Protein AF-A0A7S0TEN2-F1 (afdb_monomer)

Organism: NCBI:txid933848

InterPro domains:
  IPR006133 DNA-directed DNA polymerase, family B, exonuclease domain [PF03104] (73-177)
  IPR012337 Ribonuclease H-like superfamily [SSF53098] (13-176)
  IPR036397 Ribonuclease H superfamily [G3DSA:3.30.420.10] (140-211)
  IPR050240 DNA polymerase type-B [PTHR10322] (9-176)

Foldseek 3Di:
DVPPDDPDPDDDPFFWDDKDWDFADDPPDDDPPPHTDTDIDIDTPDLVCLVVVQVDQQVFDADPPPGDTHHDHDPPSPPRPVVVLCVVQVNDPQFFKDFDPPQKDWDPPVRDPDPDPTDIDGDSVRMHTDPPDPDHDFDKDKDKDWDWDDPDDDADPPPPRIDTPDMGMDIDTVPDDPPPPPPPPDPDDDDDDDDDDDDDDDDDDDDDDDRD

Mean predicted aligned error: 13.07 Å

Nearest PDB structures (foldseek):
  3iay-assembly1_A  TM=8.789E-01  e=5.195E-08  Saccharomyces cerevisiae
  8vq2-assembly2_B  TM=6.966E-01  e=2.413E-03  Human alphaherpesvirus 1
  7luf-assembly2_B  TM=6.665E-01  e=3.048E-03  Human alphaherpesvirus 1
  9enp-assembly1_A  TM=6.716E-01  e=6.905E-03  Human alphaherpesvirus 1 strain KOS

Structure (mmCIF, N/CA/C/O backbone):
data_AF-A0A7S0TEN2-F1
#
_entry.id   AF-A0A7S0TEN2-F1
#
loop_
_atom_site.group_PDB
_atom_site.id
_atom_site.type_symbol
_atom_site.label_atom_id
_atom_site.label_alt_id
_atom_site.label_comp_id
_atom_site.label_asym_id
_atom_site.label_entity_id
_atom_site.label_seq_id
_atom_site.pdbx_PDB_ins_code
_atom_site.Cartn_x
_atom_site.Cartn_y
_atom_site.Cartn_z
_atom_site.occupancy
_atom_site.B_iso_or_equiv
_atom_site.auth_seq_id
_atom_site.auth_comp_id
_atom_site.auth_asym_id
_atom_site.auth_atom_id
_atom_site.pdbx_PDB_model_num
ATOM 1 N N . ARG A 1 1 ? -20.780 20.137 12.863 1.00 39.44 1 ARG A N 1
ATOM 2 C CA . ARG A 1 1 ? -20.664 21.329 11.980 1.00 39.44 1 ARG A CA 1
ATOM 3 C C . ARG A 1 1 ? -19.220 21.877 11.937 1.00 39.44 1 ARG A C 1
ATOM 5 O O . ARG A 1 1 ? -19.044 23.074 11.805 1.00 39.44 1 ARG A O 1
ATOM 12 N N . LEU A 1 2 ? -18.190 21.019 12.058 1.00 44.84 2 LEU A N 1
ATOM 13 C CA . LEU A 1 2 ? -16.771 21.425 12.170 1.00 44.84 2 LEU A CA 1
ATOM 14 C C . LEU A 1 2 ? -15.973 21.287 10.858 1.00 44.84 2 LEU A C 1
ATOM 16 O O . LEU A 1 2 ? -14.808 21.649 10.820 1.00 44.84 2 LEU A O 1
ATOM 20 N N . LEU A 1 3 ? -16.583 20.762 9.790 1.00 50.44 3 LEU A N 1
ATOM 21 C CA . LEU A 1 3 ? -15.911 20.477 8.513 1.00 50.44 3 LEU A CA 1
ATOM 22 C C . LEU A 1 3 ? -16.593 21.163 7.313 1.00 50.44 3 LEU A C 1
ATOM 24 O O . LEU A 1 3 ? -16.364 20.779 6.174 1.00 50.44 3 LEU A O 1
ATOM 28 N N . SER A 1 4 ? -17.475 22.143 7.544 1.00 43.31 4 SER A N 1
ATOM 29 C CA . SER A 1 4 ? -18.344 22.701 6.493 1.00 43.31 4 SER A CA 1
ATOM 30 C C . SER A 1 4 ? -17.804 23.948 5.788 1.00 43.31 4 SER A C 1
ATOM 32 O O . SER A 1 4 ? -18.568 24.611 5.094 1.00 43.31 4 SER A O 1
ATOM 34 N N . SER A 1 5 ? -16.535 24.305 5.962 1.00 43.09 5 SER A N 1
ATOM 35 C CA . SER A 1 5 ? -15.965 25.498 5.329 1.00 43.09 5 SER A CA 1
ATOM 36 C C . SER A 1 5 ? -14.598 25.199 4.738 1.00 43.09 5 SER A C 1
ATOM 38 O O . SER A 1 5 ? -13.586 25.550 5.325 1.00 43.09 5 SER A O 1
ATOM 40 N N . GLU A 1 6 ? -14.594 24.517 3.598 1.00 42.03 6 GLU A N 1
ATOM 41 C CA . GLU A 1 6 ? -13.637 24.711 2.507 1.00 42.03 6 GLU A CA 1
ATOM 42 C C . GLU A 1 6 ? -14.099 23.868 1.311 1.00 42.03 6 GLU A C 1
ATOM 44 O O . GLU A 1 6 ? -14.712 22.810 1.460 1.00 42.03 6 GLU A O 1
ATOM 49 N N . SER A 1 7 ? -13.889 24.382 0.102 1.00 48.81 7 SER A N 1
ATOM 50 C CA . SER A 1 7 ? -14.191 23.681 -1.147 1.00 48.81 7 SER A CA 1
ATOM 51 C C . SER A 1 7 ? -13.279 22.455 -1.253 1.00 48.81 7 SER A C 1
ATOM 53 O O . SER A 1 7 ? -12.124 22.569 -1.658 1.00 48.81 7 SER A O 1
ATOM 55 N N . SER A 1 8 ? -13.737 21.287 -0.799 1.00 46.09 8 SER A N 1
ATOM 56 C CA . SER A 1 8 ? -12.869 20.113 -0.654 1.00 46.09 8 SER A CA 1
ATOM 57 C C . SER A 1 8 ? -13.469 18.894 -1.345 1.00 46.09 8 SER A C 1
ATOM 59 O O . SER A 1 8 ? -14.632 18.552 -1.137 1.00 46.09 8 SER A O 1
ATOM 61 N N . LYS A 1 9 ? -12.644 18.194 -2.134 1.00 54.22 9 LYS A N 1
ATOM 62 C CA . LYS A 1 9 ? -12.910 16.921 -2.840 1.00 54.22 9 LYS A CA 1
ATOM 63 C C . LYS A 1 9 ? -13.216 15.727 -1.897 1.00 54.22 9 LYS A C 1
ATOM 65 O O . LYS A 1 9 ? -12.941 14.581 -2.227 1.00 54.22 9 LYS A O 1
ATOM 70 N N . THR A 1 10 ? -13.748 15.992 -0.708 1.00 57.81 10 THR A N 1
ATOM 71 C CA . THR A 1 10 ? -13.847 15.099 0.459 1.00 57.81 10 THR A CA 1
ATOM 72 C C . THR A 1 10 ? -15.198 15.252 1.166 1.00 57.81 10 THR A C 1
ATOM 74 O O . THR A 1 10 ? -15.323 15.030 2.372 1.00 57.81 10 THR A O 1
ATOM 77 N N . LYS A 1 11 ? -16.240 15.648 0.428 1.00 72.25 11 LYS A N 1
ATOM 78 C CA . LYS A 1 11 ? -17.607 15.638 0.948 1.00 72.25 11 LYS A CA 1
ATOM 79 C C . LYS A 1 11 ? -18.075 14.186 1.064 1.00 72.25 11 LYS A C 1
ATOM 81 O O . LYS A 1 11 ? -18.165 13.483 0.064 1.00 72.25 11 LYS A O 1
ATOM 86 N N . CYS A 1 12 ? -18.346 13.755 2.286 1.00 78.06 12 CYS A N 1
ATOM 87 C CA . CYS A 1 12 ? -18.966 12.474 2.599 1.00 78.06 12 CYS A CA 1
ATOM 88 C C . CYS A 1 12 ? -20.120 12.727 3.571 1.00 78.06 12 CYS A C 1
ATOM 90 O O . CYS A 1 12 ? -20.070 13.676 4.356 1.00 78.06 12 CYS A O 1
ATOM 92 N N . ASP A 1 13 ? -21.170 11.911 3.477 1.00 83.44 13 ASP A N 1
ATOM 93 C CA . ASP A 1 13 ? -22.365 12.063 4.316 1.00 83.44 13 ASP A CA 1
ATOM 94 C C . ASP A 1 13 ? -22.054 11.752 5.787 1.00 83.44 13 ASP A C 1
ATOM 96 O O . ASP A 1 13 ? -22.549 12.417 6.697 1.00 83.44 13 ASP A O 1
ATOM 100 N N . GLU A 1 14 ? -21.151 10.796 6.011 1.00 90.56 14 GLU A N 1
ATOM 101 C CA . GLU A 1 14 ? -20.650 10.400 7.320 1.00 90.56 14 GLU A CA 1
ATOM 102 C C . GLU A 1 14 ? -19.115 10.381 7.307 1.00 90.56 14 GLU A C 1
ATOM 104 O O . GLU A 1 14 ? -18.494 9.654 6.537 1.00 90.56 14 GLU A O 1
ATOM 109 N N . TYR A 1 15 ? -18.487 11.195 8.162 1.00 93.06 15 TYR A N 1
ATOM 110 C CA . TYR A 1 15 ? -17.022 11.286 8.252 1.00 93.06 15 TYR A CA 1
ATOM 111 C C . TYR A 1 15 ? -16.422 10.208 9.165 1.00 93.06 15 TYR A C 1
ATOM 113 O O . TYR A 1 15 ? -15.340 9.684 8.887 1.00 93.06 15 TYR A O 1
ATOM 121 N N . ILE A 1 16 ? -17.119 9.894 10.261 1.00 94.12 16 ILE A N 1
ATOM 122 C CA . ILE A 1 16 ? -16.728 8.911 11.276 1.00 94.12 16 ILE A CA 1
ATOM 123 C C . ILE A 1 16 ? -17.757 7.791 11.245 1.00 94.12 16 ILE A C 1
ATOM 125 O O . ILE A 1 16 ? -18.887 8.015 11.648 1.00 94.12 16 ILE A O 1
ATOM 129 N N . THR A 1 17 ? -17.363 6.608 10.783 1.00 94.88 17 THR A N 1
ATOM 130 C CA . THR A 1 17 ? -18.286 5.487 10.536 1.00 94.88 17 THR A CA 1
ATOM 131 C C . THR A 1 17 ? -18.496 4.603 11.758 1.00 94.88 17 THR A C 1
ATOM 133 O O . THR A 1 17 ? -19.488 3.888 11.863 1.00 94.88 17 THR A O 1
ATOM 136 N N . ARG A 1 18 ? -17.527 4.580 12.683 1.00 96.19 18 ARG A N 1
ATOM 137 C CA . ARG A 1 18 ? -17.591 3.749 13.891 1.00 96.19 18 ARG A CA 1
ATOM 138 C C . ARG A 1 18 ? -16.612 4.235 14.952 1.00 96.19 18 ARG A C 1
ATOM 140 O O . ARG A 1 18 ? -15.496 4.638 14.632 1.00 96.19 18 ARG A O 1
ATOM 147 N N . VAL A 1 19 ? -16.982 4.100 16.223 1.00 96.25 19 VAL A N 1
ATOM 148 C CA . VAL A 1 19 ? -16.080 4.283 17.369 1.00 96.25 19 VAL A CA 1
ATOM 149 C C . VAL A 1 19 ? -16.175 3.057 18.271 1.00 96.25 19 VAL A C 1
ATOM 151 O O . VAL A 1 19 ? -17.272 2.589 18.560 1.00 96.25 19 VAL A O 1
ATOM 154 N N . VAL A 1 20 ? -15.031 2.513 18.686 1.00 97.69 20 VAL A N 1
ATOM 155 C CA . VAL A 1 20 ? -14.953 1.329 19.555 1.00 97.69 20 VAL A CA 1
ATOM 156 C C . VAL A 1 20 ? -14.022 1.629 20.724 1.00 97.69 20 VAL A C 1
ATOM 158 O O . VAL A 1 20 ? -12.877 2.016 20.505 1.00 97.69 20 VAL A O 1
ATOM 161 N N . ALA A 1 21 ? -14.496 1.437 21.954 1.00 97.06 21 ALA A N 1
ATOM 162 C CA . ALA A 1 21 ? -13.653 1.492 23.144 1.00 97.06 21 ALA A CA 1
ATOM 163 C C . ALA A 1 21 ? -12.874 0.178 23.293 1.00 97.06 21 ALA A C 1
ATOM 165 O O . ALA A 1 21 ? -13.445 -0.906 23.167 1.00 97.06 21 ALA A O 1
ATOM 166 N N . LEU A 1 22 ? -11.568 0.276 23.520 1.00 96.06 22 LEU A N 1
ATOM 167 C CA . LEU A 1 22 ? -10.655 -0.854 23.631 1.00 96.06 22 LEU A CA 1
ATOM 168 C C . LEU A 1 22 ? -9.739 -0.663 24.832 1.00 96.06 22 LEU A C 1
ATOM 170 O O . LEU A 1 22 ? -9.152 0.399 24.995 1.00 96.06 22 LEU A O 1
ATOM 174 N N . GLU A 1 23 ? -9.513 -1.721 25.596 1.00 95.12 23 GLU A N 1
ATOM 175 C CA . GLU A 1 23 ? -8.467 -1.730 26.614 1.00 95.12 23 GLU A CA 1
ATOM 176 C C . GLU A 1 23 ? -7.106 -1.959 25.951 1.00 95.12 23 GLU A C 1
ATOM 178 O O . GLU A 1 23 ? -6.864 -2.991 25.312 1.00 95.12 23 GLU A O 1
ATOM 183 N N . ARG A 1 24 ? -6.232 -0.953 26.014 1.00 93.06 24 ARG A N 1
ATOM 184 C CA . ARG A 1 24 ? -4.891 -0.968 25.411 1.00 93.06 24 ARG A CA 1
ATOM 185 C C . ARG A 1 24 ? -3.890 -0.305 26.346 1.00 93.06 24 ARG A C 1
ATOM 187 O O . ARG A 1 24 ? -4.255 0.316 27.333 1.00 93.06 24 ARG A O 1
ATOM 194 N N . ARG A 1 25 ? -2.608 -0.430 26.025 1.00 90.69 25 ARG A N 1
ATOM 195 C CA . ARG A 1 25 ? -1.530 0.251 26.743 1.00 90.69 25 ARG A CA 1
ATOM 196 C C . ARG A 1 25 ? -0.601 0.939 25.760 1.00 90.69 25 ARG A C 1
ATOM 198 O O . ARG A 1 25 ? -0.482 0.506 24.612 1.00 90.69 25 ARG A O 1
ATOM 205 N N . SER A 1 26 ? 0.046 1.997 26.227 1.00 89.25 26 SER A N 1
ATOM 206 C CA . SER A 1 26 ? 1.131 2.625 25.486 1.00 89.25 26 SER A CA 1
ATOM 207 C C . SER A 1 26 ? 2.307 1.652 25.377 1.00 89.25 26 SER A C 1
ATOM 209 O O . SER A 1 26 ? 2.559 0.861 26.283 1.00 89.25 26 SER A O 1
ATOM 211 N N . ILE A 1 27 ? 3.027 1.712 24.258 1.00 89.50 27 ILE A N 1
ATOM 212 C CA . ILE A 1 27 ? 4.327 1.037 24.113 1.00 89.50 27 ILE A CA 1
ATOM 213 C C . ILE A 1 27 ? 5.416 1.840 24.848 1.00 89.50 27 ILE A C 1
ATOM 215 O O . ILE A 1 27 ? 6.452 1.304 25.226 1.00 89.50 27 ILE A O 1
ATOM 219 N N . TRP A 1 28 ? 5.181 3.138 25.056 1.00 87.50 28 TRP A N 1
ATOM 220 C CA . TRP A 1 28 ? 6.113 4.033 25.726 1.00 87.50 28 TRP A CA 1
ATOM 221 C C . TRP A 1 28 ? 6.013 3.924 27.249 1.00 87.50 28 TRP A C 1
ATOM 223 O O . TRP A 1 28 ? 4.969 4.247 27.817 1.00 87.50 28 TRP A O 1
ATOM 233 N N . GLY A 1 29 ? 7.134 3.581 27.888 1.00 86.81 29 GLY A N 1
ATOM 234 C CA . GLY A 1 29 ? 7.261 3.452 29.340 1.00 86.81 29 GLY A CA 1
ATOM 235 C C . GLY A 1 29 ? 7.034 2.025 29.845 1.00 86.81 29 GLY A C 1
ATOM 236 O O . GLY A 1 29 ? 6.437 1.187 29.173 1.00 86.81 29 GLY A O 1
ATOM 237 N N . TYR A 1 30 ? 7.537 1.740 31.047 1.00 86.38 30 TYR A N 1
ATOM 238 C CA . TYR A 1 30 ? 7.250 0.490 31.745 1.00 86.38 30 TYR A CA 1
ATOM 239 C C . TYR A 1 30 ? 6.002 0.666 32.612 1.00 86.38 30 TYR A C 1
ATOM 241 O O . TYR A 1 30 ? 5.936 1.577 33.437 1.00 86.38 30 TYR A O 1
ATOM 249 N N . HIS A 1 31 ? 5.019 -0.211 32.429 1.00 83.00 31 HIS A N 1
ATOM 250 C CA . HIS A 1 31 ? 3.780 -0.212 33.198 1.00 83.00 31 HIS A CA 1
ATOM 251 C C . HIS A 1 31 ? 3.793 -1.397 34.167 1.00 83.00 31 HIS A C 1
ATOM 253 O O . HIS A 1 31 ? 3.777 -2.550 33.731 1.00 83.00 31 HIS A O 1
ATOM 259 N N . PHE A 1 32 ? 3.821 -1.115 35.470 1.00 80.19 32 PHE A N 1
ATOM 260 C CA . PHE A 1 32 ? 3.643 -2.140 36.499 1.00 80.19 32 PHE A CA 1
ATOM 261 C C . PHE A 1 32 ? 2.243 -2.774 36.387 1.00 80.19 32 PHE A C 1
ATOM 263 O O . PHE A 1 32 ? 1.293 -2.139 35.925 1.00 80.19 32 PHE A O 1
ATOM 270 N N . ASP A 1 33 ? 2.142 -4.050 36.755 1.00 80.44 33 ASP A N 1
ATOM 271 C CA . ASP A 1 33 ? 0.894 -4.825 36.862 1.00 80.44 33 ASP A CA 1
ATOM 272 C C . ASP A 1 33 ? 0.083 -5.013 35.569 1.00 80.44 33 ASP A C 1
ATOM 274 O O . ASP A 1 33 ? -1.071 -5.436 35.601 1.00 80.44 33 ASP A O 1
ATOM 278 N N . GLY A 1 34 ? 0.674 -4.733 34.402 1.00 76.88 34 GLY A N 1
ATOM 279 C CA . GLY A 1 34 ? 0.020 -4.965 33.110 1.00 76.88 34 GLY A CA 1
ATOM 280 C C . GLY A 1 34 ? -1.230 -4.110 32.875 1.00 76.88 34 GLY A C 1
ATOM 281 O O . GLY A 1 34 ? -2.006 -4.425 31.972 1.00 76.88 34 GLY A O 1
ATOM 282 N N . ALA A 1 35 ? -1.412 -3.042 33.657 1.00 83.31 35 ALA A N 1
ATOM 283 C CA . ALA A 1 35 ? -2.585 -2.182 33.609 1.00 83.31 35 ALA A CA 1
ATOM 284 C C . ALA A 1 35 ? -2.830 -1.625 32.197 1.00 83.31 35 ALA A C 1
ATOM 286 O O . ALA A 1 35 ? -1.921 -1.121 31.528 1.00 83.31 35 ALA A O 1
ATOM 287 N N . THR A 1 36 ? -4.080 -1.715 31.749 1.00 90.44 36 THR A N 1
ATOM 288 C CA . THR A 1 36 ? -4.552 -1.109 30.504 1.00 90.44 36 THR A CA 1
ATOM 289 C C . THR A 1 36 ? -5.313 0.175 30.793 1.00 90.44 36 THR A C 1
ATOM 291 O O . THR A 1 36 ? -5.713 0.465 31.919 1.00 90.44 36 THR A O 1
ATOM 294 N N . SER A 1 37 ? -5.496 0.977 29.757 1.00 89.81 37 SER A N 1
ATOM 295 C CA . SER A 1 37 ? -6.383 2.127 29.769 1.00 89.81 37 SER A CA 1
ATOM 296 C C . SER A 1 37 ? -7.326 2.045 28.580 1.00 89.81 37 SER A C 1
ATOM 298 O O . SER A 1 37 ? -6.965 1.545 27.507 1.00 89.81 37 SER A O 1
ATOM 300 N N . THR A 1 38 ? -8.520 2.598 28.749 1.00 93.88 38 THR A N 1
ATOM 301 C CA . THR A 1 38 ? -9.492 2.690 27.669 1.00 93.88 38 THR A CA 1
ATOM 302 C C . THR A 1 38 ? -8.986 3.643 26.584 1.00 93.88 38 THR A C 1
ATOM 304 O O . THR A 1 38 ? -8.765 4.832 26.812 1.00 93.88 38 THR A O 1
ATOM 307 N N . VAL A 1 39 ? -8.825 3.119 25.373 1.00 94.56 39 VAL A N 1
ATOM 308 C CA . VAL A 1 39 ? -8.463 3.843 24.152 1.00 94.56 39 VAL A CA 1
ATOM 309 C C . VAL A 1 39 ? -9.622 3.757 23.166 1.00 94.56 39 VAL A C 1
ATOM 311 O O . VAL A 1 39 ? -10.235 2.705 22.989 1.00 94.56 39 VAL A O 1
ATOM 314 N N . LEU A 1 40 ? -9.919 4.861 22.483 1.00 95.06 40 LEU A N 1
ATOM 315 C CA . LEU A 1 40 ? -10.959 4.901 21.458 1.00 95.06 40 LEU A CA 1
ATOM 316 C C . LEU A 1 40 ? -10.361 4.624 20.076 1.00 95.06 40 LEU A C 1
ATOM 318 O O . LEU A 1 40 ? -9.542 5.394 19.575 1.00 95.06 40 LEU A O 1
ATOM 322 N N . LYS A 1 41 ? -10.809 3.545 19.428 1.00 95.88 41 LYS A N 1
ATOM 323 C CA . LYS A 1 41 ? -10.542 3.272 18.014 1.00 95.88 41 LYS A CA 1
ATOM 324 C C . LYS A 1 41 ? -11.624 3.926 17.163 1.00 95.88 41 LYS A C 1
ATOM 326 O O . LYS A 1 41 ? -12.773 3.485 17.162 1.00 95.88 41 LYS A O 1
ATOM 331 N N . ILE A 1 42 ? -11.237 4.967 16.439 1.00 95.38 42 ILE A N 1
ATOM 332 C CA . ILE A 1 42 ? -12.118 5.772 15.591 1.00 95.38 42 ILE A CA 1
ATOM 333 C C . ILE A 1 42 ? -11.904 5.352 14.134 1.00 95.38 42 ILE A C 1
ATOM 335 O O . ILE A 1 42 ? -10.780 5.386 13.639 1.00 95.38 42 ILE A O 1
ATOM 339 N N . TYR A 1 43 ? -12.974 4.951 13.451 1.00 95.44 43 TYR A N 1
ATOM 340 C CA . TYR A 1 43 ? -12.967 4.605 12.031 1.00 95.44 43 TYR A CA 1
ATOM 341 C C . TYR A 1 43 ? -13.463 5.799 11.217 1.00 95.44 43 TYR A C 1
ATOM 343 O O . TYR A 1 43 ? -14.519 6.359 11.513 1.00 95.44 43 TYR A O 1
ATOM 351 N N . THR A 1 44 ? -12.710 6.179 10.190 1.00 95.00 44 THR A N 1
ATOM 352 C CA . THR A 1 44 ? -13.092 7.234 9.249 1.00 95.00 44 THR A CA 1
ATOM 353 C C . THR A 1 44 ? -13.617 6.629 7.950 1.00 95.00 44 THR A C 1
ATOM 355 O O . THR A 1 44 ? -13.235 5.520 7.576 1.00 95.00 44 THR A O 1
ATOM 358 N N . ALA A 1 45 ? -14.481 7.356 7.242 1.00 94.69 45 ALA A N 1
ATOM 359 C CA . ALA A 1 45 ? -14.993 6.909 5.943 1.00 94.69 45 ALA A CA 1
ATOM 360 C C . ALA A 1 45 ? -13.913 6.899 4.851 1.00 94.69 45 ALA A C 1
ATOM 362 O O . ALA A 1 45 ? -13.910 6.034 3.979 1.00 94.69 45 ALA A O 1
ATOM 363 N N . LEU A 1 46 ? -12.984 7.856 4.910 1.00 93.44 46 LEU A N 1
ATOM 364 C CA . LEU A 1 46 ? -11.882 7.994 3.965 1.00 93.44 46 LEU A CA 1
ATOM 365 C C . LEU A 1 46 ? -10.538 8.027 4.703 1.00 93.44 46 LEU A C 1
ATOM 367 O O . LEU A 1 46 ? -10.453 8.627 5.783 1.00 93.44 46 LEU A O 1
ATOM 371 N N . PRO A 1 47 ? -9.466 7.469 4.111 1.00 93.00 47 PRO A N 1
ATOM 372 C CA . PRO A 1 47 ? -8.121 7.537 4.681 1.00 93.00 47 PRO A CA 1
ATOM 373 C C . PRO A 1 47 ? -7.615 8.964 4.917 1.00 93.00 47 PRO A C 1
ATOM 375 O O . PRO A 1 47 ? -6.965 9.238 5.922 1.00 93.00 47 PRO A O 1
ATOM 378 N N . SER A 1 48 ? -7.953 9.895 4.022 1.00 91.31 48 SER A N 1
ATOM 379 C CA . SER A 1 48 ? -7.536 11.301 4.108 1.00 91.31 48 SER A CA 1
ATOM 380 C C . SER A 1 48 ? -8.064 12.016 5.356 1.00 91.31 48 SER A C 1
ATOM 382 O O . SER A 1 48 ? -7.434 12.954 5.839 1.00 91.31 48 SER A O 1
ATOM 384 N N . LEU A 1 49 ? -9.183 11.551 5.921 1.00 94.00 49 LEU A N 1
ATOM 385 C CA . LEU A 1 49 ? -9.778 12.136 7.122 1.00 94.00 49 LEU A CA 1
ATOM 386 C C . LEU A 1 49 ? -8.981 11.824 8.390 1.00 94.00 49 LEU A C 1
ATOM 388 O O . LEU A 1 49 ? -9.097 12.569 9.358 1.00 94.00 49 LEU A O 1
ATOM 392 N N . VAL A 1 50 ? -8.144 10.779 8.399 1.00 94.56 50 VAL A N 1
ATOM 393 C CA . VAL A 1 50 ? -7.350 10.398 9.581 1.00 94.56 50 VAL A CA 1
ATOM 394 C C . VAL A 1 50 ? -6.408 11.528 9.999 1.00 94.56 50 VAL A C 1
ATOM 396 O O . VAL A 1 50 ? -6.327 11.852 11.184 1.00 94.56 50 VAL A O 1
ATOM 399 N N . ALA A 1 51 ? -5.752 12.183 9.035 1.00 92.06 51 ALA A N 1
ATOM 400 C CA . ALA A 1 51 ? -4.854 13.305 9.303 1.00 92.06 51 ALA A CA 1
ATOM 401 C C . ALA A 1 51 ? -5.607 14.506 9.901 1.00 92.06 51 ALA A C 1
ATOM 403 O O . ALA A 1 51 ? -5.169 15.093 10.893 1.00 92.06 51 ALA A O 1
ATOM 404 N N . THR A 1 52 ? -6.778 14.835 9.347 1.00 91.62 52 THR A N 1
ATOM 405 C CA . THR A 1 52 ? -7.640 15.905 9.866 1.00 91.62 52 THR A CA 1
ATOM 406 C C . THR A 1 52 ? -8.148 15.581 11.269 1.00 91.62 52 THR A C 1
ATOM 408 O O . THR A 1 52 ? -8.049 16.421 12.162 1.00 91.62 52 THR A O 1
ATOM 411 N N . SER A 1 53 ? -8.640 14.361 11.501 1.00 92.88 53 SER A N 1
ATOM 412 C CA . SER A 1 53 ? -9.103 13.911 12.817 1.00 92.88 53 SER A CA 1
ATOM 413 C C . SER A 1 53 ? -7.980 13.943 13.853 1.00 92.88 53 SER A C 1
ATOM 415 O O . SER A 1 53 ? -8.189 14.452 14.952 1.00 92.88 53 SER A O 1
ATO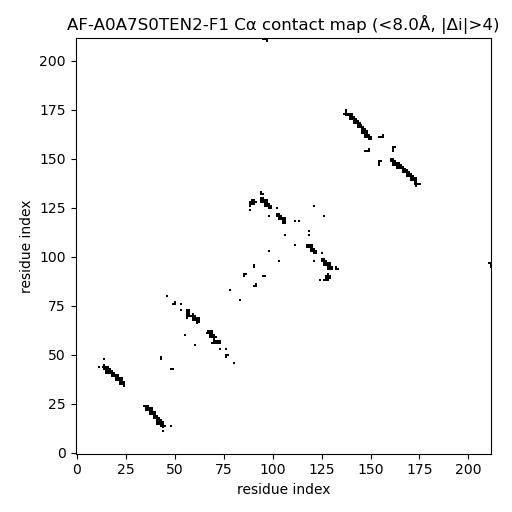M 417 N N . ARG A 1 54 ? -6.774 13.477 13.499 1.00 94.12 54 ARG A N 1
ATOM 418 C CA . ARG A 1 54 ? -5.582 13.565 14.356 1.00 94.12 54 ARG A CA 1
ATOM 419 C C . ARG A 1 54 ? -5.315 15.006 14.778 1.00 94.12 54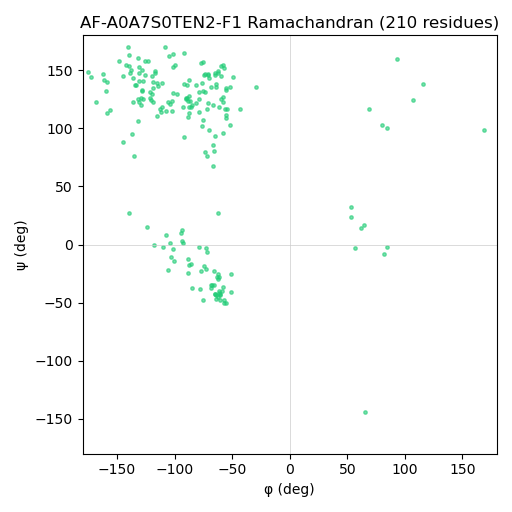 ARG A C 1
ATOM 421 O O . ARG A 1 54 ? -5.151 15.261 15.968 1.00 94.12 54 ARG A O 1
ATOM 428 N N . ARG A 1 55 ? -5.289 15.932 13.815 1.00 92.81 55 ARG A N 1
ATOM 429 C CA . ARG A 1 55 ? -5.049 17.356 14.074 1.00 92.81 55 ARG A CA 1
ATOM 430 C C . ARG A 1 55 ? -6.068 17.919 15.067 1.00 92.81 55 ARG A C 1
ATOM 432 O O . ARG A 1 55 ? -5.670 18.478 16.082 1.00 92.81 55 ARG A O 1
ATOM 439 N N . LEU A 1 56 ? -7.359 17.689 14.821 1.00 92.38 56 LEU A N 1
ATOM 440 C CA . LEU A 1 56 ? -8.441 18.169 15.689 1.00 92.38 56 LEU A CA 1
ATOM 441 C C . LEU A 1 56 ? -8.360 17.598 17.114 1.00 92.38 56 LEU A C 1
ATOM 443 O O . LEU A 1 56 ? -8.596 18.323 18.075 1.00 92.38 56 LEU A O 1
ATOM 447 N N . ILE A 1 57 ? -8.009 16.319 17.270 1.00 93.75 57 ILE A N 1
ATOM 448 C CA . ILE A 1 57 ? -7.887 15.673 18.589 1.00 93.75 57 ILE A CA 1
ATOM 449 C C . ILE A 1 57 ? -6.701 16.239 19.391 1.00 93.75 57 ILE A C 1
ATOM 451 O O . ILE A 1 57 ? -6.807 16.400 20.609 1.00 93.75 57 ILE A O 1
ATOM 455 N N . ILE A 1 58 ? -5.590 16.553 18.717 1.00 93.38 58 ILE A N 1
ATOM 456 C CA . ILE A 1 58 ? -4.385 17.110 19.349 1.00 93.38 58 ILE A CA 1
ATOM 457 C C . ILE A 1 58 ? -4.588 18.589 19.709 1.00 93.38 58 ILE A C 1
ATOM 459 O O . ILE A 1 58 ? -4.302 18.990 20.837 1.00 93.38 58 ILE A O 1
ATOM 463 N N . GLU A 1 59 ? -5.097 19.400 18.776 1.00 92.75 59 GLU A N 1
ATOM 464 C CA . GLU A 1 59 ? -5.370 20.830 19.004 1.00 92.75 59 GLU A CA 1
ATOM 465 C C . GLU A 1 59 ? -6.480 21.037 20.049 1.00 92.75 59 GLU A C 1
ATOM 467 O O . GLU A 1 59 ? -6.416 21.951 20.883 1.00 92.75 59 GLU A O 1
ATOM 472 N N . GLY A 1 60 ? -7.457 20.131 20.051 1.00 90.50 60 GLY A N 1
ATOM 473 C CA . GLY A 1 60 ? -8.556 20.070 20.996 1.00 90.50 60 GLY A CA 1
ATOM 474 C C . GLY A 1 60 ? -9.910 20.288 20.336 1.00 90.50 60 GLY A C 1
ATOM 475 O O . GLY A 1 60 ? -10.095 21.182 19.513 1.00 90.50 60 GLY A O 1
ATOM 476 N N . ILE A 1 61 ? -10.886 19.484 20.746 1.00 87.00 61 ILE A N 1
ATOM 477 C CA . ILE A 1 61 ? -12.269 19.579 20.283 1.00 87.00 61 ILE A CA 1
ATOM 478 C C . ILE A 1 61 ? -13.084 20.268 21.374 1.00 87.00 61 ILE A C 1
ATOM 480 O O . ILE A 1 61 ? -13.244 19.722 22.464 1.00 87.00 61 ILE A O 1
ATOM 484 N N . THR A 1 62 ? -13.600 21.464 21.091 1.00 84.88 62 THR A N 1
ATOM 485 C CA . THR A 1 62 ? -14.475 22.195 22.020 1.00 84.88 62 THR A CA 1
ATOM 486 C C . THR A 1 62 ? -15.919 21.740 21.847 1.00 84.88 62 THR A C 1
ATOM 488 O O . THR A 1 62 ? -16.506 21.902 20.774 1.00 84.88 62 THR A O 1
ATOM 491 N N . LEU A 1 63 ? -16.497 21.181 22.908 1.00 82.31 63 LEU A N 1
ATOM 492 C CA . LEU A 1 63 ? -17.915 20.836 22.965 1.00 82.31 63 LEU A CA 1
ATOM 493 C C . LEU A 1 63 ? -18.729 22.037 23.453 1.00 82.31 63 LEU A C 1
ATOM 495 O O . LEU A 1 63 ? -18.292 22.792 24.316 1.00 82.31 63 LEU A O 1
ATOM 499 N N . SER A 1 64 ? -19.912 22.237 22.870 1.00 75.44 64 SER A N 1
ATOM 500 C CA . SER A 1 64 ? -20.699 23.459 23.076 1.00 75.44 64 SER A CA 1
ATOM 501 C C . SER A 1 64 ? -21.385 23.548 24.446 1.00 75.44 64 SER A C 1
ATOM 503 O O . SER A 1 64 ? -21.779 24.643 24.831 1.00 75.44 64 SER A O 1
ATOM 505 N N . SER A 1 65 ? -21.550 22.442 25.181 1.00 72.38 65 SER A N 1
ATOM 506 C CA . SER A 1 65 ? -22.128 22.456 26.533 1.00 72.38 65 SER A CA 1
ATOM 507 C C . SER A 1 65 ? -21.935 21.111 27.255 1.00 72.38 65 SER A C 1
ATOM 509 O O . SER A 1 65 ? -22.409 20.100 26.730 1.00 72.38 65 SER A O 1
ATOM 511 N N . PRO A 1 66 ? -21.294 21.066 28.442 1.00 67.06 66 PRO A N 1
ATOM 512 C CA . PRO A 1 66 ? -20.473 22.124 29.046 1.00 67.06 66 PRO A CA 1
ATOM 513 C C . PRO A 1 66 ? -19.283 22.484 28.140 1.00 67.06 66 PRO A C 1
ATOM 515 O O . PRO A 1 66 ? -18.849 21.656 27.341 1.00 67.06 66 PRO A O 1
ATOM 518 N N . SER A 1 67 ? -18.771 23.719 28.241 1.00 74.00 67 SER A N 1
ATOM 519 C CA . SER A 1 67 ? -17.595 24.166 27.475 1.00 74.00 67 SER A CA 1
ATOM 520 C C . SER A 1 67 ? -16.357 23.403 27.941 1.00 74.00 67 SER A C 1
ATOM 522 O O . SER A 1 67 ? -15.644 23.817 28.854 1.00 74.00 67 SER A O 1
ATOM 524 N N . GLN A 1 68 ? -16.150 22.231 27.352 1.00 79.62 68 GLN A N 1
ATOM 525 C CA . GLN A 1 68 ? -15.023 21.360 27.622 1.00 79.62 68 GLN A CA 1
ATOM 526 C C . GLN A 1 68 ? -14.242 21.191 26.327 1.00 79.62 68 GLN A C 1
ATOM 528 O O . GLN A 1 68 ? -14.777 20.748 25.308 1.00 79.62 68 GLN A O 1
ATOM 533 N N . THR A 1 69 ? -12.961 21.548 26.370 1.00 83.88 69 THR A N 1
ATOM 534 C CA . THR A 1 69 ? -12.027 21.206 25.302 1.00 83.88 69 THR A CA 1
ATOM 535 C C . THR A 1 69 ? -11.439 19.837 25.598 1.00 83.88 69 THR A C 1
ATOM 537 O O . THR A 1 69 ? -10.697 19.668 26.566 1.00 83.88 69 THR A O 1
ATOM 540 N N . LEU A 1 70 ? -11.761 18.861 24.757 1.00 85.62 70 LEU A N 1
ATOM 541 C CA . LEU A 1 70 ? -11.179 17.528 24.823 1.00 85.62 70 LEU A CA 1
ATOM 542 C C . LEU A 1 70 ? -9.892 17.500 24.007 1.00 85.62 70 LEU A C 1
ATOM 544 O O . LEU A 1 70 ? -9.921 17.715 22.797 1.00 85.62 70 LEU A O 1
ATOM 548 N N . ARG A 1 71 ? -8.774 17.219 24.675 1.00 90.62 71 ARG A N 1
ATOM 549 C CA . ARG A 1 71 ? -7.479 16.949 24.043 1.00 90.62 71 ARG A CA 1
ATOM 550 C C . ARG A 1 71 ? -7.041 15.546 24.394 1.00 90.62 71 ARG A C 1
ATOM 552 O O . ARG A 1 71 ? -7.201 15.112 25.533 1.00 90.62 71 ARG A O 1
ATOM 559 N N . SER A 1 72 ? -6.482 14.849 23.420 1.00 91.31 72 SER A N 1
ATOM 560 C CA . SER A 1 72 ? -5.896 13.537 23.655 1.00 91.31 72 SER A CA 1
ATOM 561 C C . SER A 1 72 ? -4.717 13.310 22.725 1.00 91.31 72 SER A C 1
ATOM 563 O O . SER A 1 72 ? -4.605 13.928 21.665 1.00 91.31 72 SER A O 1
ATOM 565 N N . GLN A 1 73 ? -3.829 12.406 23.118 1.00 91.75 73 GLN A N 1
ATOM 566 C CA . GLN A 1 73 ? -2.824 11.898 22.200 1.00 91.75 73 GLN A CA 1
ATOM 567 C C . GLN A 1 73 ? -3.450 10.882 21.249 1.00 91.75 73 GLN A C 1
ATOM 569 O O . GLN A 1 73 ? -4.473 10.265 21.541 1.00 91.75 73 GLN A O 1
ATOM 574 N N . THR A 1 74 ? -2.826 10.698 20.093 1.00 93.94 74 THR A N 1
ATOM 575 C CA . THR A 1 74 ? -3.288 9.725 19.104 1.00 93.94 74 THR A CA 1
ATOM 576 C C . THR A 1 74 ? -2.205 8.692 18.852 1.00 93.94 74 THR A C 1
ATOM 578 O O . THR A 1 74 ? -1.017 9.009 18.850 1.00 93.94 74 THR A O 1
ATOM 581 N N . TYR A 1 75 ? -2.632 7.458 18.614 1.00 92.44 75 TYR A N 1
ATOM 582 C CA . TYR A 1 75 ? -1.762 6.329 18.310 1.00 92.44 75 TYR A CA 1
ATOM 583 C C . TYR A 1 75 ? -2.078 5.831 16.909 1.00 92.44 75 TYR A C 1
ATOM 585 O O . TYR A 1 75 ? -3.222 5.943 16.471 1.00 92.44 75 TYR A O 1
ATOM 593 N N . GLU A 1 76 ? -1.068 5.318 16.206 1.00 90.00 76 GLU A N 1
ATOM 594 C CA . GLU A 1 76 ? -1.177 4.750 14.849 1.00 90.00 76 GLU A CA 1
ATOM 595 C C . GLU A 1 76 ? -1.759 5.676 13.759 1.00 90.00 76 GLU A C 1
ATOM 597 O O . GLU A 1 76 ? -1.747 5.336 12.583 1.00 90.00 76 GLU A O 1
ATOM 602 N N . SER A 1 77 ? -2.185 6.891 14.103 1.00 91.56 77 SER A N 1
ATOM 603 C CA . SER A 1 77 ? -2.795 7.870 13.197 1.00 91.56 77 SER A CA 1
ATOM 604 C C . SER A 1 77 ? -1.810 8.528 12.224 1.00 91.56 77 SER A C 1
ATOM 606 O O . SER A 1 77 ? -2.220 9.345 11.407 1.00 91.56 77 SER A O 1
ATOM 608 N N . ASN A 1 78 ? -0.517 8.202 12.328 1.00 91.25 78 ASN A N 1
ATOM 609 C CA . ASN A 1 78 ? 0.531 8.622 11.393 1.00 91.25 78 ASN A CA 1
ATOM 610 C C . ASN A 1 78 ? 0.970 7.488 10.445 1.00 91.25 78 ASN A C 1
ATOM 612 O O . ASN A 1 78 ? 1.888 7.670 9.652 1.00 91.25 78 ASN A O 1
ATOM 616 N N . LEU A 1 79 ? 0.362 6.301 10.540 1.00 93.56 79 LEU A N 1
ATOM 617 C CA . LEU A 1 79 ? 0.620 5.224 9.587 1.00 93.56 79 LEU A CA 1
ATOM 618 C C . LEU A 1 79 ? -0.102 5.524 8.274 1.00 93.56 79 LEU A C 1
ATOM 620 O O . LEU A 1 79 ? -1.257 5.957 8.269 1.00 93.56 79 LEU A O 1
ATOM 624 N N . THR A 1 80 ? 0.562 5.257 7.150 1.00 93.75 80 THR A N 1
ATOM 625 C CA . THR A 1 80 ? -0.107 5.322 5.850 1.00 93.75 80 THR A CA 1
ATOM 626 C C . THR A 1 80 ? -1.188 4.246 5.783 1.00 93.75 80 THR A C 1
ATOM 628 O O . THR A 1 80 ? -1.053 3.165 6.358 1.00 93.75 80 THR A O 1
ATOM 631 N N . PHE A 1 81 ? -2.274 4.526 5.064 1.00 94.62 81 PHE A N 1
ATOM 632 C CA . PHE A 1 81 ? -3.388 3.583 4.954 1.00 94.62 81 PHE A CA 1
ATOM 633 C C . PHE A 1 81 ? -2.962 2.235 4.365 1.00 94.62 81 PHE A C 1
ATOM 635 O O . PHE A 1 81 ? -3.370 1.193 4.870 1.00 94.62 81 PHE A O 1
ATOM 642 N N . VAL A 1 82 ? -2.086 2.260 3.355 1.00 95.81 82 VAL A N 1
ATOM 643 C CA . VAL A 1 82 ? -1.520 1.049 2.744 1.00 95.81 82 VAL A CA 1
ATOM 644 C C . VAL A 1 82 ? -0.750 0.232 3.781 1.00 95.81 82 VAL A C 1
ATOM 646 O O . VAL A 1 82 ? -1.011 -0.958 3.927 1.00 95.81 82 VAL A O 1
ATOM 649 N N . LEU A 1 83 ? 0.128 0.866 4.567 1.00 96.12 83 LEU A N 1
ATOM 650 C CA . LEU A 1 83 ? 0.897 0.172 5.601 1.00 96.12 83 LEU A CA 1
ATOM 651 C C . LEU A 1 83 ? -0.006 -0.389 6.708 1.00 96.12 83 LEU A C 1
ATOM 653 O O . LEU A 1 83 ? 0.176 -1.526 7.134 1.00 96.12 83 LEU A O 1
ATOM 657 N N . ARG A 1 84 ? -1.011 0.372 7.158 1.00 95.81 84 ARG A N 1
ATOM 658 C CA . ARG A 1 84 ? -1.971 -0.107 8.165 1.00 95.81 84 ARG A CA 1
ATOM 659 C C . ARG A 1 84 ? -2.748 -1.325 7.662 1.00 95.81 84 ARG A C 1
ATOM 661 O O . ARG A 1 84 ? -2.910 -2.281 8.418 1.00 95.81 84 ARG A O 1
ATOM 668 N N . TYR A 1 85 ? -3.178 -1.310 6.399 1.00 96.25 85 TYR A N 1
ATOM 669 C CA . TYR A 1 85 ? -3.829 -2.456 5.763 1.00 96.25 85 TYR A CA 1
ATOM 670 C C . TYR A 1 85 ? -2.896 -3.670 5.698 1.00 96.25 85 TYR A C 1
ATOM 672 O O . TYR A 1 85 ? -3.297 -4.763 6.085 1.00 96.25 85 TYR A O 1
ATOM 680 N N . MET A 1 86 ? -1.638 -3.478 5.293 1.00 97.12 86 MET A N 1
ATOM 681 C CA . MET A 1 86 ? -0.643 -4.552 5.264 1.00 97.12 86 MET A CA 1
ATOM 682 C C . MET A 1 86 ? -0.458 -5.204 6.640 1.00 97.12 86 MET A C 1
ATOM 684 O O . MET A 1 86 ? -0.548 -6.423 6.751 1.00 97.12 86 MET A O 1
ATOM 688 N N . ILE A 1 87 ? -0.298 -4.406 7.702 1.00 95.88 87 ILE A N 1
ATOM 689 C CA . ILE A 1 87 ? -0.138 -4.934 9.066 1.00 95.88 87 ILE A CA 1
ATOM 690 C C . ILE A 1 87 ? -1.412 -5.665 9.527 1.00 95.88 87 ILE A C 1
ATOM 692 O O . ILE A 1 87 ? -1.315 -6.744 10.108 1.00 95.88 87 ILE A O 1
ATOM 696 N N . ASP A 1 88 ? -2.605 -5.119 9.254 1.00 95.69 88 ASP A N 1
ATOM 697 C CA . ASP A 1 88 ? -3.888 -5.744 9.631 1.00 95.69 88 ASP A CA 1
ATOM 698 C C . ASP A 1 88 ? -4.122 -7.102 8.951 1.00 95.69 88 ASP A C 1
ATOM 700 O O . ASP A 1 88 ? -4.852 -7.939 9.486 1.00 95.69 88 ASP A O 1
ATOM 704 N N . ARG A 1 89 ? -3.538 -7.307 7.765 1.00 96.81 89 ARG A N 1
ATOM 705 C CA . ARG A 1 89 ? -3.692 -8.516 6.937 1.00 96.81 89 ARG A CA 1
ATOM 706 C C . ARG A 1 89 ? -2.452 -9.411 6.922 1.00 96.81 89 ARG A C 1
ATOM 708 O O . ARG A 1 89 ? -2.387 -10.349 6.129 1.00 96.81 89 ARG A O 1
ATOM 715 N N . SER A 1 90 ? -1.465 -9.103 7.765 1.00 96.25 90 SER A N 1
ATOM 716 C CA . SER A 1 90 ? -0.172 -9.799 7.816 1.00 96.25 90 SER A CA 1
ATOM 717 C C . SER A 1 90 ? 0.536 -9.881 6.453 1.00 96.25 90 SER A C 1
ATOM 719 O O . SER A 1 90 ? 1.232 -10.849 6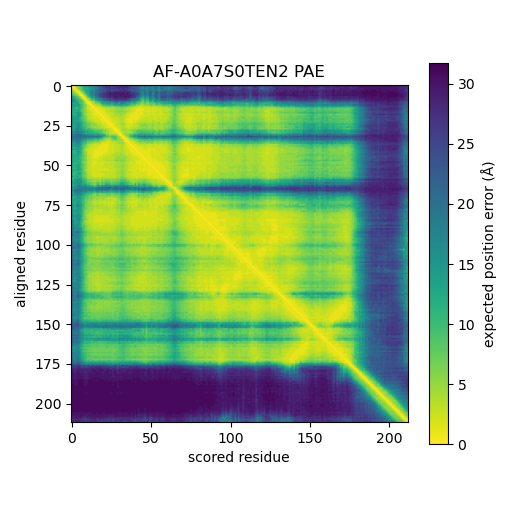.167 1.00 96.25 90 SER A O 1
ATOM 721 N N . ILE A 1 91 ? 0.355 -8.866 5.606 1.00 97.06 91 ILE A N 1
ATOM 722 C CA . ILE A 1 91 ? 1.010 -8.752 4.300 1.00 97.06 91 ILE A CA 1
ATOM 723 C C . ILE A 1 91 ? 2.357 -8.058 4.500 1.00 97.06 91 ILE A C 1
ATOM 725 O O . ILE A 1 91 ? 2.426 -6.967 5.066 1.00 97.06 91 ILE A O 1
ATOM 729 N N . VAL A 1 92 ? 3.423 -8.676 4.002 1.00 95.94 92 VAL A N 1
ATOM 730 C CA . VAL A 1 92 ? 4.777 -8.109 3.999 1.00 95.94 92 VAL A CA 1
ATOM 731 C C . VAL A 1 92 ? 5.154 -7.621 2.599 1.00 95.94 92 VAL A C 1
ATOM 733 O O . VAL A 1 92 ? 4.518 -7.978 1.608 1.00 95.94 92 VAL A O 1
ATOM 736 N N . GLY A 1 93 ? 6.172 -6.764 2.506 1.00 95.06 93 GLY A N 1
ATOM 737 C CA . GLY A 1 93 ? 6.694 -6.322 1.211 1.00 95.06 93 GLY A CA 1
ATOM 738 C C . GLY A 1 93 ? 7.299 -7.494 0.438 1.00 95.06 93 GLY A C 1
ATOM 739 O O . GLY A 1 93 ? 8.022 -8.289 1.029 1.00 95.06 93 GLY A O 1
ATOM 740 N N . ALA A 1 94 ? 6.987 -7.592 -0.859 1.00 93.69 94 ALA A N 1
ATOM 741 C CA . ALA A 1 94 ? 7.405 -8.697 -1.732 1.00 93.69 94 ALA A CA 1
ATOM 742 C C . ALA A 1 94 ? 7.052 -10.106 -1.202 1.00 93.69 94 ALA A C 1
ATOM 744 O O . ALA A 1 94 ? 7.694 -11.081 -1.576 1.00 93.69 94 ALA A O 1
ATOM 745 N N . GLY A 1 95 ? 6.040 -10.213 -0.333 1.00 94.88 95 GLY A N 1
ATOM 746 C CA . GLY A 1 95 ? 5.518 -11.489 0.145 1.00 94.88 95 GLY A CA 1
ATOM 747 C C . GLY A 1 95 ? 4.364 -12.005 -0.708 1.00 94.88 95 GLY A C 1
ATOM 748 O O . GLY A 1 95 ? 3.731 -11.256 -1.457 1.00 94.88 95 GLY A O 1
ATOM 749 N N . TRP A 1 96 ? 4.054 -13.284 -0.531 1.00 96.81 96 TRP A N 1
ATOM 750 C CA . TRP A 1 96 ? 2.908 -13.925 -1.161 1.00 96.81 96 TRP A CA 1
ATOM 751 C C . TRP A 1 96 ? 1.601 -13.498 -0.498 1.00 96.81 96 TRP A C 1
ATOM 753 O O . TRP A 1 96 ? 1.532 -13.280 0.718 1.00 96.81 96 TRP A O 1
ATOM 763 N N . ILE A 1 97 ? 0.545 -13.391 -1.300 1.00 96.69 97 ILE A N 1
ATOM 764 C CA . ILE A 1 97 ? -0.812 -13.132 -0.823 1.00 96.69 97 ILE A CA 1
ATOM 765 C C . ILE A 1 97 ? -1.741 -14.242 -1.294 1.00 96.69 97 ILE A C 1
ATOM 767 O O . ILE A 1 97 ? -1.462 -14.939 -2.257 1.00 96.69 97 ILE A O 1
ATOM 771 N N . SER A 1 98 ? -2.864 -14.418 -0.613 1.00 95.88 98 SER A N 1
ATOM 772 C CA . SER A 1 98 ? -3.885 -15.375 -1.024 1.00 95.88 98 SER A CA 1
ATOM 773 C C . SER A 1 98 ? -5.282 -14.808 -0.832 1.00 95.88 98 SER A C 1
ATOM 775 O O . SER A 1 98 ? -5.524 -13.928 0.006 1.00 95.88 98 SER A O 1
ATOM 777 N N . VAL A 1 99 ? -6.207 -15.323 -1.639 1.00 96.94 99 VAL A N 1
ATOM 778 C CA . VAL A 1 99 ? -7.643 -15.091 -1.515 1.00 96.94 99 VAL A CA 1
ATOM 779 C C . VAL A 1 99 ? -8.344 -16.429 -1.701 1.00 96.94 99 VAL A C 1
ATOM 781 O O . VAL A 1 99 ? -8.183 -17.073 -2.737 1.00 96.94 99 VAL A O 1
ATOM 784 N N . ASP A 1 100 ? -9.138 -16.844 -0.714 1.00 95.50 100 ASP A N 1
ATOM 785 C CA . ASP A 1 100 ? -9.842 -18.125 -0.792 1.00 95.50 100 ASP A CA 1
ATOM 786 C C . ASP A 1 100 ? -10.826 -18.163 -1.973 1.00 95.50 100 ASP A C 1
ATOM 788 O O . ASP A 1 100 ? -11.470 -17.162 -2.322 1.00 95.50 100 ASP A O 1
ATOM 792 N N . GLY A 1 101 ? -11.007 -19.356 -2.543 1.00 95.38 101 GLY A N 1
ATOM 793 C CA . GLY A 1 101 ? -12.000 -19.605 -3.584 1.00 95.38 101 GLY A CA 1
ATOM 794 C C . GLY A 1 101 ? -13.397 -19.116 -3.182 1.00 95.38 101 GLY A C 1
ATOM 795 O O . GLY A 1 101 ? -13.849 -19.308 -2.054 1.00 95.38 101 GLY A O 1
ATOM 796 N N . GLY A 1 102 ? -14.081 -18.442 -4.109 1.00 95.69 102 GLY A N 1
AT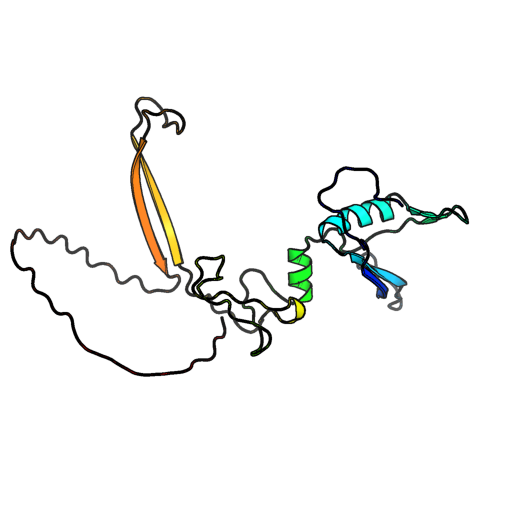OM 797 C CA . GLY A 1 102 ? -15.411 -17.866 -3.881 1.00 95.69 102 GLY A CA 1
ATOM 798 C C . GLY A 1 102 ? -15.422 -16.504 -3.173 1.00 95.69 102 GLY A C 1
ATOM 799 O O . GLY A 1 102 ? -16.474 -15.866 -3.131 1.00 95.69 102 GLY A O 1
ATOM 800 N N . LYS A 1 103 ? -14.280 -16.010 -2.669 1.00 97.06 103 LYS A N 1
ATOM 801 C CA . LYS A 1 103 ? -14.172 -14.666 -2.061 1.00 97.06 103 LYS A CA 1
ATOM 802 C C . LYS A 1 103 ? -13.715 -13.570 -3.030 1.00 97.06 103 LYS A C 1
ATOM 804 O O . LYS A 1 103 ? -13.574 -12.411 -2.635 1.00 97.06 103 LYS A O 1
ATOM 809 N N . TYR A 1 104 ? -13.527 -13.915 -4.300 1.00 97.31 104 TYR A N 1
ATOM 810 C CA . TYR A 1 104 ? -13.214 -12.980 -5.373 1.00 97.31 104 TYR A CA 1
ATOM 811 C C . TYR A 1 104 ? -14.109 -13.208 -6.590 1.00 97.31 104 TYR A C 1
ATOM 813 O O . TYR A 1 104 ? -14.711 -14.269 -6.766 1.00 97.31 104 TYR A O 1
ATOM 821 N N . LYS A 1 105 ? -14.188 -12.189 -7.443 1.00 97.06 105 LYS A N 1
ATOM 822 C CA . LYS A 1 105 ? -14.811 -12.266 -8.765 1.00 97.06 105 LYS A CA 1
ATOM 823 C C . LYS A 1 105 ? -13.773 -11.933 -9.819 1.00 97.06 105 LYS A C 1
ATOM 825 O O . LYS A 1 105 ? -13.124 -10.895 -9.721 1.00 97.06 105 LYS A O 1
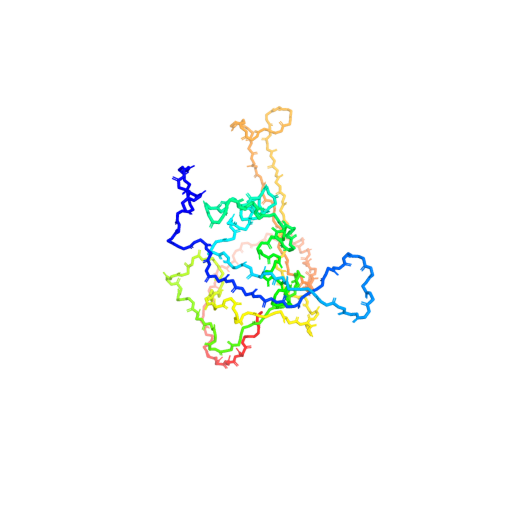ATOM 830 N N . VAL A 1 106 ? -13.649 -12.786 -10.827 1.00 96.88 106 VAL A N 1
ATOM 831 C CA . VAL A 1 106 ? -12.819 -12.502 -12.001 1.00 96.88 106 VAL A CA 1
ATOM 832 C C . VAL A 1 106 ? -13.524 -11.454 -12.859 1.00 96.88 106 VAL A C 1
ATOM 834 O O . VAL A 1 106 ? -14.722 -11.570 -13.134 1.00 96.88 106 VAL A O 1
ATOM 837 N N . VAL A 1 107 ? -12.794 -10.416 -13.258 1.00 97.38 107 VAL A N 1
ATOM 838 C CA . VAL A 1 107 ? -13.308 -9.355 -14.126 1.00 97.38 107 VAL A CA 1
ATOM 839 C C . VAL A 1 107 ? -13.317 -9.857 -15.575 1.00 97.38 107 VAL A C 1
ATOM 841 O O . VAL A 1 107 ? -12.272 -10.284 -16.074 1.00 97.38 107 VAL A O 1
ATOM 844 N N . PRO A 1 108 ? -14.469 -9.815 -16.277 1.00 96.44 108 PRO A N 1
ATOM 845 C CA . PRO A 1 108 ? -14.541 -10.212 -17.681 1.00 96.44 108 PRO A CA 1
ATOM 846 C C . PRO A 1 108 ? -13.613 -9.362 -18.564 1.00 96.44 108 PRO A C 1
ATOM 848 O O . PRO A 1 108 ? -13.551 -8.154 -18.335 1.00 96.44 108 PRO A O 1
ATOM 851 N N . PRO A 1 109 ? -12.993 -9.922 -19.623 1.00 94.94 109 PRO A N 1
ATOM 852 C CA . PRO A 1 109 ? -11.997 -9.215 -20.442 1.00 94.94 109 PRO A CA 1
ATOM 853 C C . PRO A 1 109 ? -12.442 -7.838 -20.955 1.00 94.94 109 PRO A C 1
ATOM 855 O O . PRO A 1 109 ? -11.699 -6.871 -20.884 1.00 94.94 109 PRO A O 1
ATOM 858 N N . HIS A 1 110 ? -13.699 -7.704 -21.385 1.00 95.69 110 HIS A N 1
ATOM 859 C CA . HIS A 1 110 ? -14.258 -6.445 -21.900 1.00 95.69 110 HIS A CA 1
ATOM 860 C C . HIS A 1 110 ? -14.500 -5.360 -20.831 1.00 95.69 110 HIS A C 1
ATOM 862 O O . HIS A 1 110 ? -14.922 -4.256 -21.169 1.00 95.69 110 HIS A O 1
ATOM 868 N N . LYS A 1 111 ? -14.310 -5.678 -19.546 1.00 96.69 111 LYS A N 1
ATOM 869 C CA . LYS A 1 111 ? -14.428 -4.745 -18.411 1.00 96.69 111 LYS A CA 1
ATOM 870 C C . LYS A 1 111 ? -13.115 -4.569 -17.656 1.00 96.69 111 LYS A C 1
ATOM 872 O O . LYS A 1 111 ? -13.111 -3.856 -16.655 1.00 96.69 111 LYS A O 1
ATOM 877 N N . GLN A 1 112 ? -12.050 -5.246 -18.081 1.00 96.94 112 GLN A N 1
ATOM 878 C CA . GLN A 1 112 ? -10.746 -5.092 -17.454 1.00 96.94 112 GLN A CA 1
ATOM 879 C C . GLN A 1 112 ? -10.252 -3.666 -17.664 1.00 96.94 112 GLN A C 1
ATOM 881 O O . GLN A 1 112 ? -10.431 -3.071 -18.729 1.00 96.94 112 GLN A O 1
ATOM 886 N N . SER A 1 113 ? -9.680 -3.115 -16.603 1.00 97.00 113 SER A N 1
ATOM 887 C CA . SER A 1 113 ? -9.103 -1.771 -16.599 1.00 97.00 113 SER A CA 1
ATOM 888 C C . SER A 1 113 ? -7.581 -1.802 -16.741 1.00 97.00 113 SER A C 1
ATOM 890 O O . SER A 1 113 ? -6.967 -0.776 -17.030 1.00 97.00 113 SER A O 1
ATOM 892 N N . SER A 1 114 ? -6.981 -2.977 -16.547 1.00 96.94 114 SER A N 1
ATOM 893 C CA . SER A 1 114 ? -5.545 -3.222 -16.633 1.00 96.94 114 SER A CA 1
ATOM 894 C C . SER A 1 114 ? -5.161 -4.027 -17.881 1.00 96.94 114 SER A C 1
ATOM 896 O O . SER A 1 114 ? -6.008 -4.581 -18.576 1.00 96.94 114 SER A O 1
ATOM 898 N N . HIS A 1 115 ? -3.855 -4.113 -18.145 1.00 96.25 115 HIS A N 1
ATOM 899 C CA . HIS A 1 115 ? -3.273 -5.019 -19.144 1.00 96.25 115 HIS A CA 1
ATOM 900 C C . HIS A 1 115 ? -2.811 -6.356 -18.535 1.00 96.25 115 HIS A C 1
ATOM 902 O O . HIS A 1 115 ? -2.101 -7.123 -19.184 1.00 96.25 115 HIS A O 1
ATOM 908 N N . CYS A 1 116 ? -3.161 -6.626 -17.274 1.00 96.44 116 CYS A N 1
ATOM 909 C CA . CYS A 1 116 ? -2.815 -7.875 -16.608 1.00 96.44 116 CYS A CA 1
ATOM 910 C C . CYS A 1 116 ? -3.635 -9.033 -17.186 1.00 96.44 116 CYS A C 1
ATOM 912 O O . CYS A 1 116 ? -4.811 -8.880 -17.494 1.00 96.44 116 CYS A O 1
ATOM 914 N N . THR A 1 117 ? -3.044 -10.227 -17.255 1.00 95.44 117 THR A N 1
ATOM 915 C CA . THR A 1 117 ? -3.743 -11.429 -17.741 1.00 95.44 117 THR A CA 1
ATOM 916 C C . THR A 1 117 ? -4.939 -11.816 -16.861 1.00 95.44 117 THR A C 1
ATOM 918 O O . THR A 1 117 ? -5.913 -12.389 -17.345 1.00 95.44 117 THR A O 1
ATOM 921 N N . LEU A 1 118 ? -4.870 -11.510 -15.562 1.00 95.25 118 LEU A N 1
ATOM 922 C CA . LEU A 1 118 ? -5.898 -11.819 -14.574 1.00 95.25 118 LEU A CA 1
ATOM 923 C C . LEU A 1 118 ? -6.212 -10.570 -13.744 1.00 95.25 118 LEU A C 1
ATOM 925 O O . LEU A 1 118 ? -5.334 -10.021 -13.084 1.00 95.25 118 LEU A O 1
ATOM 929 N N . GLU A 1 119 ? -7.479 -10.158 -13.741 1.00 97.75 119 GLU A N 1
ATOM 930 C CA . GLU A 1 119 ? -7.991 -9.068 -12.906 1.00 97.75 119 GLU A CA 1
ATOM 931 C C . GLU A 1 119 ? -9.115 -9.612 -12.017 1.00 97.75 119 GLU A C 1
ATOM 933 O O . GLU A 1 119 ? -10.062 -10.246 -12.494 1.00 97.75 119 GLU A O 1
ATOM 938 N N . MET A 1 120 ? -8.994 -9.404 -10.705 1.00 96.00 120 MET A N 1
ATOM 939 C CA . MET A 1 120 ? -9.910 -9.942 -9.699 1.00 96.00 120 MET A CA 1
ATOM 940 C C . MET A 1 120 ? -10.354 -8.848 -8.735 1.00 96.00 120 MET A C 1
ATOM 942 O O . MET A 1 120 ? -9.555 -8.025 -8.295 1.00 96.00 120 MET A O 1
ATOM 946 N N . VAL A 1 121 ? -11.629 -8.883 -8.354 1.00 96.75 121 VAL A N 1
ATOM 947 C CA . VAL A 1 121 ? -12.196 -8.009 -7.324 1.00 96.75 121 VAL A CA 1
ATOM 948 C C . VAL A 1 121 ? -12.531 -8.848 -6.102 1.00 96.75 121 VAL A C 1
ATOM 950 O O . VAL A 1 121 ? -13.374 -9.746 -6.167 1.00 96.75 121 VAL A O 1
ATOM 953 N N . ALA A 1 122 ? -11.894 -8.532 -4.980 1.00 96.88 122 ALA A N 1
ATOM 954 C CA . ALA A 1 122 ? -12.127 -9.157 -3.686 1.00 96.88 122 ALA A CA 1
ATOM 955 C C . ALA A 1 122 ? -12.444 -8.091 -2.634 1.00 96.88 122 ALA A C 1
ATOM 957 O O . ALA A 1 122 ? -12.084 -6.919 -2.771 1.00 96.88 122 ALA A O 1
ATOM 958 N N . ARG A 1 123 ? -13.113 -8.498 -1.554 1.00 96.44 123 ARG A N 1
ATOM 959 C CA . ARG A 1 123 ? -13.234 -7.638 -0.373 1.00 96.44 123 ARG A CA 1
ATOM 960 C C . ARG A 1 123 ? -11.880 -7.548 0.330 1.00 96.44 123 ARG A C 1
ATOM 962 O O . ARG A 1 123 ? -11.142 -8.526 0.392 1.00 96.44 123 ARG A O 1
ATOM 969 N N . CYS A 1 124 ? -11.582 -6.399 0.929 1.00 94.00 124 CYS A N 1
ATOM 970 C CA . CYS A 1 124 ? -10.316 -6.178 1.633 1.00 94.00 124 CYS A CA 1
ATOM 971 C C . CYS A 1 124 ? -10.101 -7.137 2.824 1.00 94.00 124 CYS A C 1
ATOM 973 O O . CYS A 1 124 ? -8.977 -7.500 3.145 1.00 94.00 124 CYS A O 1
ATOM 975 N N . ASP A 1 125 ? -11.176 -7.613 3.454 1.00 95.50 125 ASP A N 1
ATOM 976 C CA . ASP A 1 125 ? -11.136 -8.599 4.543 1.00 95.50 125 ASP A CA 1
ATOM 977 C C . ASP A 1 125 ? -10.930 -10.048 4.068 1.00 95.50 125 ASP A C 1
ATOM 979 O O . ASP A 1 125 ? -10.833 -10.959 4.895 1.00 95.50 125 ASP A O 1
ATOM 983 N N . SER A 1 126 ? -10.850 -10.270 2.755 1.00 96.75 126 SER A N 1
ATOM 984 C CA . SER A 1 126 ? -10.679 -11.591 2.145 1.00 96.75 126 SER A CA 1
ATOM 985 C C . SER A 1 126 ? -9.255 -11.858 1.649 1.00 96.75 126 SER A C 1
ATOM 987 O O . SER A 1 126 ? -8.947 -13.000 1.334 1.00 96.75 126 SER A O 1
ATOM 989 N N . VAL A 1 127 ? -8.391 -10.838 1.608 1.00 96.88 127 VAL A N 1
ATOM 990 C CA . VAL A 1 127 ? -6.974 -10.960 1.219 1.00 96.88 127 VAL A CA 1
ATOM 991 C C . VAL A 1 127 ? -6.119 -11.209 2.458 1.00 96.88 127 VAL A C 1
ATOM 993 O O . VAL A 1 127 ? -6.356 -10.570 3.486 1.00 96.88 127 VAL A O 1
ATOM 996 N N . GLN A 1 128 ? -5.141 -12.109 2.384 1.00 96.56 128 GLN A N 1
ATOM 997 C CA . GLN A 1 128 ? -4.212 -12.407 3.483 1.00 96.56 128 GLN A CA 1
ATOM 998 C C . GLN A 1 128 ? -2.782 -12.585 2.978 1.00 96.56 128 GLN A C 1
ATOM 1000 O O . GLN A 1 128 ? -2.587 -13.089 1.875 1.00 96.56 128 GLN A O 1
ATOM 1005 N N . GLY A 1 129 ? -1.794 -12.212 3.793 1.00 96.88 129 GLY A N 1
ATOM 1006 C CA . GLY A 1 129 ? -0.398 -12.578 3.547 1.00 96.88 129 GLY A CA 1
ATOM 1007 C C . GLY A 1 129 ? -0.127 -14.058 3.835 1.00 96.88 129 GLY A C 1
ATOM 1008 O O . GLY A 1 129 ? -0.724 -14.642 4.742 1.00 96.88 129 GLY A O 1
ATOM 1009 N N . VAL A 1 130 ? 0.781 -14.660 3.069 1.00 96.50 130 VAL A N 1
ATOM 1010 C CA . VAL A 1 130 ? 1.216 -16.056 3.205 1.00 96.50 130 VAL A CA 1
ATOM 1011 C C . VAL A 1 130 ? 2.667 -16.066 3.681 1.00 96.50 130 VAL A C 1
ATOM 1013 O O . VAL A 1 130 ? 3.561 -15.630 2.967 1.00 96.50 130 VAL A O 1
ATOM 1016 N N . ALA A 1 131 ? 2.901 -16.554 4.901 1.00 91.56 131 ALA A N 1
ATOM 1017 C CA . ALA A 1 131 ? 4.227 -16.545 5.529 1.00 91.56 131 ALA A CA 1
ATOM 1018 C C . ALA A 1 131 ? 5.083 -17.785 5.217 1.00 91.56 131 ALA A C 1
ATOM 1020 O O . ALA A 1 131 ? 6.258 -17.805 5.547 1.00 91.56 131 ALA A O 1
ATOM 1021 N N . SER A 1 132 ? 4.494 -18.839 4.647 1.00 91.00 132 SER A N 1
ATOM 1022 C CA . SER A 1 132 ? 5.161 -20.129 4.420 1.00 91.00 132 SER A CA 1
ATOM 1023 C C . SER A 1 132 ? 5.819 -20.264 3.045 1.00 91.00 132 SER A C 1
ATOM 1025 O O . SER A 1 132 ? 6.303 -21.344 2.721 1.00 91.00 132 SER A O 1
ATOM 1027 N N . MET A 1 133 ? 5.750 -19.229 2.207 1.00 90.88 133 MET A N 1
ATOM 1028 C CA . MET A 1 133 ? 6.297 -19.240 0.853 1.00 90.88 133 MET A CA 1
ATOM 1029 C C . MET A 1 133 ? 7.469 -18.268 0.763 1.00 90.88 133 MET A C 1
ATOM 1031 O O . MET A 1 133 ? 7.277 -17.062 0.899 1.00 90.88 133 MET A O 1
ATOM 1035 N N . ASP A 1 134 ? 8.650 -18.818 0.481 1.00 90.69 134 ASP A N 1
ATOM 1036 C CA . ASP A 1 134 ? 9.908 -18.070 0.356 1.00 90.69 134 ASP A CA 1
ATOM 1037 C C . ASP A 1 134 ? 10.419 -18.009 -1.096 1.00 90.69 134 ASP A C 1
ATOM 1039 O O . ASP A 1 134 ? 11.443 -17.391 -1.385 1.00 90.69 134 ASP A O 1
ATOM 1043 N N . GLU A 1 135 ? 9.715 -18.656 -2.029 1.00 91.81 135 GLU A N 1
ATOM 1044 C CA . GLU A 1 135 ? 10.073 -18.650 -3.445 1.00 91.81 135 GLU A CA 1
ATOM 1045 C C . GLU A 1 135 ? 9.837 -17.272 -4.069 1.00 91.81 135 GLU A C 1
ATOM 1047 O O . GLU A 1 135 ? 8.864 -16.580 -3.763 1.00 91.81 135 GLU A O 1
ATOM 1052 N N . ILE A 1 136 ? 10.720 -16.880 -4.985 1.00 92.50 136 ILE A N 1
ATOM 1053 C CA . ILE A 1 136 ? 10.574 -15.649 -5.760 1.00 92.50 136 ILE A CA 1
ATOM 1054 C C . ILE A 1 136 ? 9.801 -15.988 -7.034 1.00 92.50 136 ILE A C 1
ATOM 1056 O O . ILE A 1 136 ? 10.209 -16.865 -7.794 1.00 92.50 136 ILE A O 1
ATOM 1060 N N . ALA A 1 137 ? 8.700 -15.278 -7.285 1.00 93.94 137 ALA A N 1
ATOM 1061 C CA . ALA A 1 137 ? 7.949 -15.413 -8.531 1.00 93.94 137 ALA A CA 1
ATOM 1062 C C . ALA A 1 137 ? 8.852 -15.142 -9.759 1.00 93.94 137 ALA A C 1
ATOM 1064 O O . ALA A 1 137 ? 9.792 -14.351 -9.662 1.00 93.94 137 ALA A O 1
ATOM 1065 N N . PRO A 1 138 ? 8.573 -15.730 -10.936 1.00 94.94 138 PRO A N 1
ATOM 1066 C CA . PRO A 1 138 ? 9.365 -15.521 -12.152 1.00 94.94 138 PRO A CA 1
ATOM 1067 C C . PRO A 1 138 ? 9.149 -14.109 -12.728 1.00 94.94 138 PRO A C 1
ATOM 1069 O O . PRO A 1 138 ? 8.415 -13.901 -13.698 1.00 94.94 138 PRO A O 1
ATOM 1072 N N . LEU A 1 139 ? 9.771 -13.110 -12.101 1.00 96.06 139 LEU A N 1
ATOM 1073 C CA . LEU A 1 139 ? 9.662 -11.704 -12.480 1.00 96.06 139 LEU A CA 1
ATOM 1074 C C . LEU A 1 139 ? 10.338 -11.463 -13.833 1.00 96.06 139 LEU A C 1
ATOM 1076 O O . LEU A 1 139 ? 11.456 -11.914 -14.066 1.00 96.06 139 LEU A O 1
ATOM 1080 N N . ARG A 1 140 ? 9.683 -10.706 -14.716 1.00 96.12 140 ARG A N 1
ATOM 1081 C CA . ARG A 1 140 ? 10.297 -10.226 -15.961 1.00 96.12 140 ARG A CA 1
ATOM 1082 C C . ARG A 1 140 ? 11.073 -8.947 -15.674 1.00 96.12 140 ARG A C 1
ATOM 1084 O O . ARG A 1 140 ? 10.477 -7.960 -15.243 1.00 96.12 140 ARG A O 1
ATOM 1091 N N . VAL A 1 141 ? 12.375 -8.967 -15.925 1.00 96.69 141 VAL A N 1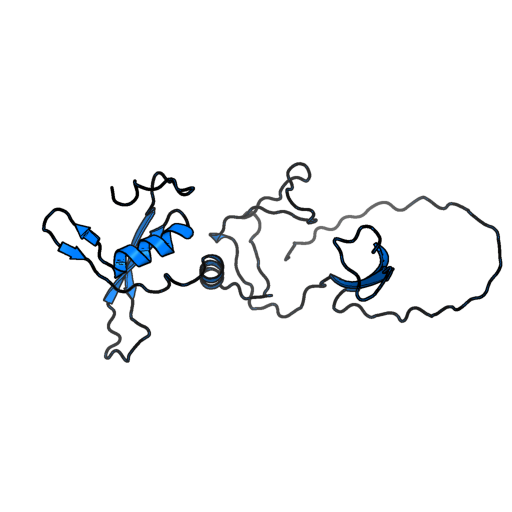
ATOM 1092 C CA . VAL A 1 141 ? 13.266 -7.818 -15.761 1.00 96.69 141 VAL A CA 1
ATOM 1093 C C . VAL A 1 141 ? 13.586 -7.251 -17.138 1.00 96.69 141 VAL A C 1
ATOM 1095 O O . VAL A 1 141 ? 14.116 -7.955 -17.994 1.00 96.69 141 VAL A O 1
ATOM 1098 N N . LEU A 1 142 ? 13.250 -5.978 -17.341 1.00 97.62 142 LEU A N 1
ATOM 1099 C CA . LEU A 1 142 ? 13.577 -5.213 -18.540 1.00 97.62 142 LEU A CA 1
ATOM 1100 C C . LEU A 1 142 ? 14.697 -4.227 -18.205 1.00 97.62 142 LEU A C 1
ATOM 1102 O O . LEU A 1 142 ? 14.532 -3.383 -17.325 1.00 97.62 142 LEU A O 1
ATOM 1106 N N . SER A 1 143 ? 15.801 -4.320 -18.936 1.00 97.88 143 SER A N 1
ATOM 1107 C CA . SER A 1 143 ? 16.843 -3.298 -18.995 1.00 97.88 143 SER A CA 1
ATOM 1108 C C . SER A 1 143 ? 16.818 -2.660 -20.378 1.00 97.88 143 SER A C 1
ATOM 1110 O O . SER A 1 143 ? 16.645 -3.363 -21.375 1.00 97.88 143 SER A O 1
ATOM 1112 N N . PHE A 1 144 ? 16.971 -1.344 -20.452 1.00 98.31 144 PHE A N 1
ATOM 1113 C CA . PHE A 1 144 ? 17.035 -0.6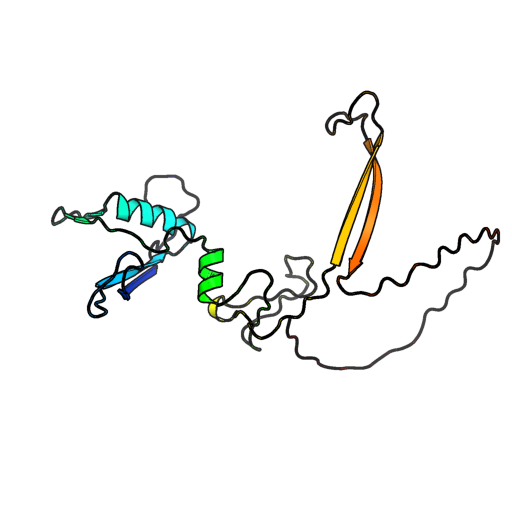36 -21.722 1.00 98.31 144 PHE A CA 1
ATOM 1114 C C . PHE A 1 144 ? 18.052 0.499 -21.657 1.00 98.31 144 PHE A C 1
ATOM 1116 O O . PHE A 1 144 ? 18.328 1.029 -20.581 1.00 98.31 144 PHE A O 1
ATOM 1123 N N . ASP A 1 145 ? 18.581 0.857 -22.819 1.00 98.25 145 ASP A N 1
ATOM 1124 C CA . ASP A 1 145 ? 19.538 1.942 -23.000 1.00 98.25 145 ASP A CA 1
ATOM 1125 C C . ASP A 1 145 ? 19.179 2.745 -24.257 1.00 98.25 145 ASP A C 1
ATOM 1127 O O . ASP A 1 145 ? 18.566 2.202 -25.184 1.00 98.25 145 ASP A O 1
ATOM 1131 N N . ILE A 1 146 ? 19.493 4.040 -24.270 1.00 97.44 146 ILE A N 1
ATOM 1132 C CA . ILE A 1 146 ? 19.137 4.937 -25.374 1.00 97.44 146 ILE A CA 1
ATOM 1133 C C . ILE A 1 146 ? 20.359 5.680 -25.887 1.00 97.44 146 ILE A C 1
ATOM 1135 O O . ILE A 1 146 ? 21.154 6.190 -25.106 1.00 97.44 146 ILE A O 1
ATOM 1139 N N . GLU A 1 147 ? 20.429 5.835 -27.206 1.00 96.75 147 GLU A N 1
ATOM 1140 C CA . GLU A 1 147 ? 21.455 6.652 -27.846 1.00 96.75 147 GLU A CA 1
ATOM 1141 C C . GLU A 1 147 ? 20.820 7.851 -28.530 1.00 96.75 147 GLU A C 1
ATOM 1143 O O . GLU A 1 147 ? 19.792 7.750 -29.212 1.00 96.75 147 GLU A O 1
ATOM 1148 N N . CYS A 1 148 ? 21.453 9.004 -28.343 1.00 95.31 148 CYS A N 1
ATOM 1149 C CA . CYS A 1 148 ? 20.966 10.284 -28.824 1.00 95.31 148 CYS A CA 1
ATOM 1150 C C . CYS A 1 148 ? 21.965 10.898 -29.795 1.00 95.31 148 CYS A C 1
ATOM 1152 O O . CYS A 1 148 ? 23.154 11.011 -29.506 1.00 95.31 148 CYS A O 1
ATOM 1154 N N . MET A 1 149 ? 21.455 11.407 -30.909 1.00 94.31 149 MET A N 1
ATOM 1155 C CA . MET A 1 149 ? 22.202 12.330 -31.746 1.00 94.31 149 MET A CA 1
ATOM 1156 C C . MET A 1 149 ? 21.945 13.748 -31.244 1.00 94.31 149 MET A C 1
ATOM 1158 O O . MET A 1 149 ? 20.793 14.180 -31.172 1.00 94.31 149 MET A O 1
ATOM 1162 N N . CYS A 1 150 ? 23.011 14.472 -30.912 1.00 93.12 150 CYS A N 1
ATOM 1163 C CA . CYS A 1 150 ? 22.946 15.879 -30.533 1.00 93.12 150 CYS A CA 1
ATOM 1164 C C . CYS A 1 150 ? 23.709 16.749 -31.529 1.00 93.12 150 CYS A C 1
ATOM 1166 O O . CYS A 1 150 ? 24.676 16.310 -32.155 1.00 93.12 150 CYS A O 1
ATOM 1168 N N . CYS A 1 151 ? 23.243 17.985 -31.701 1.00 83.25 151 CYS A N 1
ATOM 1169 C CA . CYS A 1 151 ? 23.901 18.927 -32.606 1.00 83.25 151 CYS A CA 1
ATOM 1170 C C . CYS A 1 151 ? 25.160 19.556 -31.998 1.00 83.25 151 CYS A C 1
ATOM 1172 O O . CYS A 1 151 ? 26.117 19.806 -32.724 1.00 83.25 151 CYS A O 1
ATOM 1174 N N . ASP A 1 152 ? 25.129 19.868 -30.701 1.00 86.94 152 ASP A N 1
ATOM 1175 C CA . ASP A 1 152 ? 26.255 20.450 -29.970 1.00 86.94 152 ASP A CA 1
ATOM 1176 C C . ASP A 1 152 ? 26.069 20.261 -28.457 1.00 86.94 152 ASP A C 1
ATOM 1178 O O . ASP A 1 152 ? 24.959 20.410 -27.932 1.00 86.94 152 ASP A O 1
ATOM 1182 N N . GLY A 1 153 ? 27.170 19.982 -27.761 1.00 88.06 153 GLY A N 1
ATOM 1183 C CA . GLY A 1 153 ? 27.210 19.781 -26.317 1.00 88.06 153 GLY A CA 1
ATOM 1184 C C . GLY A 1 153 ? 26.446 18.543 -25.836 1.00 88.06 153 GLY A C 1
ATOM 1185 O O . GLY A 1 153 ? 26.466 17.490 -26.461 1.00 88.06 153 GLY A O 1
ATOM 1186 N N . PHE A 1 154 ? 25.812 18.662 -24.668 1.00 92.62 154 PHE A N 1
ATOM 1187 C CA . PHE A 1 154 ? 25.007 17.592 -24.077 1.00 92.62 154 PHE A CA 1
ATOM 1188 C C . PHE A 1 154 ? 23.596 17.563 -24.703 1.00 92.62 154 PHE A C 1
ATOM 1190 O O . PHE A 1 154 ? 23.009 18.642 -24.846 1.00 92.62 154 PHE A O 1
ATOM 1197 N N . PRO A 1 155 ? 23.026 16.381 -25.025 1.00 92.12 155 PRO A N 1
ATOM 1198 C CA . PRO A 1 155 ? 21.685 16.272 -25.604 1.00 92.12 155 PRO A CA 1
ATOM 1199 C C . PRO A 1 155 ? 20.607 16.949 -24.745 1.00 92.12 155 PRO A C 1
ATOM 1201 O O . PRO A 1 155 ? 20.562 16.754 -23.528 1.00 92.12 155 PRO A O 1
ATOM 1204 N N . GLN A 1 156 ? 19.708 17.716 -25.366 1.00 94.25 156 GLN A N 1
ATOM 1205 C CA . GLN A 1 156 ? 18.594 18.373 -24.669 1.00 94.25 156 GLN A CA 1
ATOM 1206 C C . GLN A 1 156 ? 17.245 17.921 -25.233 1.00 94.25 156 GLN A C 1
ATOM 1208 O O . GLN A 1 156 ? 16.978 18.064 -26.421 1.00 94.25 156 GLN A O 1
ATOM 1213 N N . ALA A 1 157 ? 16.363 17.408 -24.371 1.00 93.62 157 ALA A N 1
ATOM 1214 C CA . ALA A 1 157 ? 15.085 16.818 -24.787 1.00 93.62 157 ALA A CA 1
ATOM 1215 C C . ALA A 1 157 ? 14.091 17.823 -25.407 1.00 93.62 157 ALA A C 1
ATOM 1217 O O . ALA A 1 157 ? 13.187 17.430 -26.141 1.00 93.62 157 ALA A O 1
ATOM 1218 N N . ASP A 1 158 ? 14.233 19.115 -25.113 1.00 93.19 158 ASP A N 1
ATOM 1219 C CA . ASP A 1 158 ? 13.418 20.205 -25.659 1.00 93.19 158 ASP A CA 1
ATOM 1220 C C . ASP A 1 158 ? 13.965 20.759 -26.986 1.00 93.19 158 ASP A C 1
ATOM 1222 O O . ASP A 1 158 ? 13.231 21.393 -27.756 1.00 93.19 158 ASP A O 1
ATOM 1226 N N . LYS A 1 159 ? 15.236 20.485 -27.311 1.00 91.94 159 LYS A N 1
ATOM 1227 C CA . LYS A 1 159 ? 15.806 20.815 -28.617 1.00 91.94 159 LYS A CA 1
ATOM 1228 C C . LYS A 1 159 ? 15.300 19.824 -29.653 1.00 91.94 159 LYS A C 1
ATOM 1230 O O . LYS A 1 159 ? 15.802 18.721 -29.778 1.00 91.94 159 LYS A O 1
ATOM 1235 N N . ARG A 1 160 ? 14.404 20.285 -30.527 1.00 88.12 160 ARG A N 1
ATOM 1236 C CA . ARG A 1 160 ? 13.868 19.497 -31.657 1.00 88.12 160 ARG A CA 1
ATOM 1237 C C . ARG A 1 160 ? 14.933 18.822 -32.544 1.00 88.12 160 ARG A C 1
ATOM 1239 O O . ARG A 1 160 ? 14.608 17.882 -33.259 1.00 88.12 160 ARG A O 1
ATOM 1246 N N . LYS A 1 161 ? 16.158 19.355 -32.587 1.00 89.81 161 LYS A N 1
ATOM 1247 C CA . LYS A 1 161 ? 17.253 18.792 -33.391 1.00 89.81 161 LYS A CA 1
ATOM 1248 C C . LYS A 1 161 ? 18.037 17.687 -32.678 1.00 89.81 161 LYS A C 1
ATOM 1250 O O . LYS A 1 161 ? 18.755 16.963 -33.357 1.00 89.81 161 LYS A O 1
ATOM 1255 N N . ASP A 1 162 ? 17.906 17.572 -31.362 1.00 94.81 162 ASP A N 1
ATOM 1256 C CA . ASP A 1 162 ? 18.481 16.470 -30.608 1.00 94.81 162 ASP A CA 1
ATOM 1257 C C . ASP A 1 162 ? 17.432 15.353 -30.587 1.00 94.81 162 ASP A C 1
ATOM 1259 O O . ASP A 1 162 ? 16.263 15.584 -30.273 1.00 94.81 162 ASP A O 1
ATOM 1263 N N . SER A 1 163 ? 17.814 14.152 -31.009 1.00 93.81 163 SER A N 1
ATOM 1264 C CA . SER A 1 163 ? 16.863 13.053 -31.197 1.00 93.81 163 SER A CA 1
ATOM 1265 C C . SER A 1 163 ? 17.411 11.751 -30.651 1.00 93.81 163 SER A C 1
ATOM 1267 O O . SER A 1 163 ? 18.604 11.476 -30.770 1.00 93.81 163 SER A O 1
ATOM 1269 N N . VAL A 1 164 ? 16.524 10.945 -30.072 1.00 95.75 164 VAL A N 1
ATOM 1270 C CA . VAL A 1 164 ? 16.820 9.546 -29.762 1.00 95.75 164 VAL A CA 1
ATOM 1271 C C . VAL A 1 164 ? 16.872 8.793 -31.085 1.00 95.75 164 VAL A C 1
ATOM 1273 O O . VAL A 1 164 ? 15.898 8.807 -31.840 1.00 95.75 164 VAL A O 1
ATOM 1276 N N . ILE A 1 165 ? 18.005 8.163 -31.370 1.00 96.38 165 ILE A N 1
ATOM 1277 C CA . ILE A 1 165 ? 18.244 7.426 -32.617 1.00 96.38 165 ILE A CA 1
ATOM 1278 C C . ILE A 1 165 ? 18.212 5.911 -32.412 1.00 96.38 165 ILE A C 1
ATOM 1280 O O . ILE A 1 165 ? 17.948 5.179 -33.362 1.00 96.38 165 ILE A O 1
ATOM 1284 N N . GLN A 1 166 ? 18.426 5.440 -31.182 1.00 97.69 166 GLN A N 1
ATOM 1285 C CA . GLN A 1 166 ? 18.389 4.021 -30.848 1.00 97.69 166 GLN A CA 1
ATOM 1286 C C . GLN A 1 166 ? 17.815 3.811 -29.448 1.00 97.69 166 GLN A C 1
ATOM 1288 O O . GLN A 1 166 ? 18.048 4.610 -28.542 1.00 97.69 166 GLN A O 1
ATOM 1293 N N . ILE A 1 167 ? 17.071 2.716 -29.289 1.00 98.12 167 ILE A N 1
ATOM 1294 C CA . ILE A 1 167 ? 16.593 2.211 -28.002 1.00 98.12 167 ILE A CA 1
ATOM 1295 C C . ILE A 1 167 ? 16.906 0.714 -27.968 1.00 98.12 167 ILE A C 1
ATOM 1297 O O . ILE A 1 167 ? 16.255 -0.083 -28.648 1.00 98.12 167 ILE A O 1
ATOM 1301 N N . SER A 1 168 ? 17.913 0.338 -27.193 1.00 98.12 168 SER A N 1
ATOM 1302 C CA . SER A 1 168 ? 18.325 -1.050 -26.986 1.00 98.12 168 SER A CA 1
ATOM 1303 C C . SER A 1 168 ? 17.551 -1.635 -25.808 1.00 98.12 168 SER A C 1
ATOM 1305 O O . SER A 1 168 ? 17.395 -0.967 -24.793 1.00 98.12 168 SER A O 1
ATOM 1307 N N . ASN A 1 169 ? 17.071 -2.876 -25.914 1.00 98.06 169 ASN A N 1
ATOM 1308 C CA . ASN A 1 169 ? 16.293 -3.530 -24.858 1.00 98.06 169 ASN A CA 1
ATOM 1309 C C . ASN A 1 169 ? 16.803 -4.952 -24.614 1.00 98.06 169 ASN A C 1
ATOM 1311 O O . ASN A 1 169 ? 17.014 -5.711 -25.560 1.00 98.06 169 ASN A O 1
ATOM 1315 N N . VAL A 1 170 ? 16.911 -5.340 -23.348 1.00 97.00 170 VAL A N 1
ATOM 1316 C CA . VAL A 1 170 ? 17.163 -6.713 -22.907 1.00 97.00 170 VAL A CA 1
ATOM 1317 C C . VAL A 1 170 ? 16.094 -7.081 -21.889 1.00 97.00 170 VAL A C 1
ATOM 1319 O O . VAL A 1 170 ? 15.903 -6.385 -20.895 1.00 97.00 170 VAL A O 1
ATOM 1322 N N . CYS A 1 171 ? 15.389 -8.181 -22.136 1.00 96.31 171 CYS A N 1
ATOM 1323 C CA . CYS A 1 171 ? 14.380 -8.711 -21.229 1.00 96.31 171 CYS A CA 1
ATOM 1324 C C . CYS A 1 171 ? 14.755 -10.138 -20.841 1.00 96.31 171 CYS A C 1
ATOM 1326 O O . CYS A 1 171 ? 15.044 -10.954 -21.718 1.00 96.31 171 CYS A O 1
ATOM 1328 N N . TYR A 1 172 ? 14.734 -10.440 -19.547 1.00 95.56 172 TYR A N 1
ATOM 1329 C CA . TYR A 1 172 ? 14.971 -11.785 -19.031 1.00 95.56 172 TYR A CA 1
ATOM 1330 C C . TYR A 1 172 ? 14.013 -12.107 -17.883 1.00 95.56 172 TYR A C 1
ATOM 1332 O O . TYR A 1 172 ? 13.377 -11.220 -17.309 1.00 95.56 172 TYR A O 1
ATOM 1340 N N . VAL A 1 173 ? 13.881 -13.391 -17.557 1.00 96.25 173 VAL A N 1
ATOM 1341 C CA . VAL A 1 173 ? 13.059 -13.854 -16.436 1.00 96.25 173 VAL A CA 1
ATOM 1342 C C . VAL A 1 173 ? 13.974 -14.180 -15.262 1.00 96.25 173 VAL A C 1
ATOM 1344 O O . VAL A 1 173 ? 14.970 -14.885 -15.407 1.00 96.25 173 VAL A O 1
ATOM 1347 N N . GLN A 1 174 ? 13.662 -13.664 -14.078 1.00 92.12 174 GLN A N 1
ATOM 1348 C CA . GLN A 1 174 ? 14.422 -13.972 -12.874 1.00 92.12 174 GLN A CA 1
ATOM 1349 C C . GLN A 1 174 ? 14.387 -15.484 -12.613 1.00 92.12 174 GLN A C 1
ATOM 1351 O O . GLN A 1 174 ? 13.315 -16.078 -12.525 1.00 92.12 174 GLN A O 1
ATOM 1356 N N . GLY A 1 175 ? 15.566 -16.095 -12.492 1.00 87.69 175 GLY A N 1
ATOM 1357 C CA . GLY A 1 175 ? 15.709 -17.536 -12.273 1.00 87.69 175 GLY A CA 1
ATOM 1358 C C . GLY A 1 175 ? 15.669 -18.397 -13.540 1.00 87.69 175 GLY A C 1
ATOM 1359 O O . GLY A 1 175 ? 15.855 -19.604 -13.424 1.00 87.69 175 GLY A O 1
ATOM 1360 N N . SER A 1 176 ? 15.478 -17.826 -14.737 1.00 84.56 176 SER A N 1
ATOM 1361 C CA . SER A 1 176 ? 15.684 -18.588 -15.975 1.00 84.56 176 SER A CA 1
ATOM 1362 C C . SER A 1 176 ? 17.177 -18.759 -16.250 1.00 84.56 176 SER A C 1
ATOM 1364 O O . SER A 1 176 ? 17.919 -17.772 -16.229 1.00 84.56 176 SER A O 1
ATOM 1366 N N . GLU A 1 177 ? 17.609 -19.983 -16.558 1.00 74.25 177 GLU A N 1
ATOM 1367 C CA . GLU A 1 177 ? 18.947 -20.228 -17.096 1.00 74.25 177 GLU A CA 1
ATOM 1368 C C . GLU A 1 177 ? 19.112 -19.420 -18.386 1.00 74.25 177 GLU A C 1
ATOM 1370 O O . GLU A 1 177 ? 18.315 -19.536 -19.319 1.00 74.25 177 GLU A O 1
ATOM 1375 N N . HIS A 1 178 ? 20.128 -18.559 -18.433 1.00 58.31 178 HIS A N 1
ATOM 1376 C CA . HIS A 1 178 ? 20.568 -18.007 -19.704 1.00 58.31 178 HIS A CA 1
ATOM 1377 C C . HIS A 1 178 ? 21.228 -19.161 -20.452 1.00 58.31 178 HIS A C 1
ATOM 1379 O O . HIS A 1 178 ? 22.392 -19.466 -20.201 1.00 58.31 178 HIS A O 1
ATOM 1385 N N . SER A 1 179 ? 20.500 -19.808 -21.364 1.00 49.53 179 SER A N 1
ATOM 1386 C CA . SER A 1 179 ? 21.177 -20.461 -22.477 1.00 49.53 179 SER A CA 1
ATOM 1387 C C . SER A 1 179 ? 22.003 -19.358 -23.126 1.00 49.53 179 SER A C 1
ATOM 1389 O O . SER A 1 179 ? 21.425 -18.387 -23.630 1.00 49.53 179 SER A O 1
ATOM 1391 N N . SER A 1 180 ? 23.329 -19.447 -23.017 1.00 42.78 180 SER A N 1
ATOM 1392 C CA . SER A 1 180 ? 24.232 -18.671 -23.856 1.00 42.78 180 SER A CA 1
ATOM 1393 C C . SER A 1 180 ? 23.652 -18.743 -25.257 1.00 42.78 180 SER A C 1
ATOM 1395 O O . SER A 1 180 ? 23.463 -19.838 -25.785 1.00 42.78 180 SER A O 1
ATOM 1397 N N . ARG A 1 181 ? 23.244 -17.593 -25.802 1.00 48.34 181 ARG A N 1
ATOM 1398 C CA . ARG A 1 181 ? 23.051 -17.519 -27.240 1.00 48.34 181 ARG A CA 1
ATOM 1399 C C . ARG A 1 181 ? 24.399 -17.948 -27.791 1.00 48.34 181 ARG A C 1
ATOM 1401 O O . ARG A 1 181 ? 25.405 -17.342 -27.434 1.00 48.34 181 ARG A O 1
ATOM 1408 N N . ASP A 1 182 ? 24.418 -19.063 -28.507 1.00 41.16 182 ASP A N 1
ATOM 1409 C CA . ASP A 1 182 ? 25.524 -19.343 -29.397 1.00 41.16 182 ASP A CA 1
ATOM 1410 C C . ASP A 1 182 ? 25.585 -18.107 -30.296 1.00 41.16 182 ASP A C 1
ATOM 1412 O O . ASP A 1 182 ? 24.634 -17.823 -31.031 1.00 41.16 182 ASP A O 1
ATOM 1416 N N . ASP A 1 183 ? 26.619 -17.291 -30.102 1.00 43.84 183 ASP A N 1
ATOM 1417 C CA . ASP A 1 183 ? 26.981 -16.227 -31.024 1.00 43.84 183 ASP A CA 1
ATOM 1418 C C . ASP A 1 183 ? 27.407 -16.941 -32.313 1.00 43.84 183 ASP A C 1
ATOM 1420 O O . ASP A 1 183 ? 28.581 -17.226 -32.544 1.00 43.84 183 ASP A O 1
ATOM 1424 N N . ASP A 1 184 ? 26.414 -17.349 -33.102 1.00 42.16 184 ASP A N 1
ATOM 1425 C CA . ASP A 1 184 ? 26.596 -17.797 -34.471 1.00 42.16 184 ASP A CA 1
ATOM 1426 C C . ASP A 1 184 ? 26.876 -16.535 -35.291 1.00 42.16 184 ASP A C 1
ATOM 1428 O O . ASP A 1 184 ? 25.990 -15.955 -35.921 1.00 42.16 184 ASP A O 1
ATOM 1432 N N . ASP A 1 185 ? 28.125 -16.066 -35.214 1.00 41.00 185 ASP A N 1
ATOM 1433 C CA . ASP A 1 185 ? 28.742 -15.210 -36.229 1.00 41.00 185 ASP A CA 1
ATOM 1434 C C . ASP A 1 185 ? 28.889 -16.050 -37.515 1.00 41.00 185 ASP A C 1
ATOM 1436 O O . ASP A 1 185 ? 29.981 -16.445 -37.929 1.00 41.00 185 ASP A O 1
ATOM 1440 N N . GLY A 1 186 ? 27.748 -16.396 -38.107 1.00 36.91 186 GLY A N 1
ATOM 1441 C CA . GLY A 1 186 ? 27.631 -17.055 -39.395 1.00 36.91 186 GLY A CA 1
ATOM 1442 C C . GLY A 1 186 ? 27.501 -16.005 -40.489 1.00 36.91 186 GLY A C 1
ATOM 1443 O O . GLY A 1 186 ? 26.396 -15.571 -40.814 1.00 36.91 186 GLY A O 1
ATOM 1444 N N . ASP A 1 187 ? 28.635 -15.606 -41.066 1.00 43.44 187 ASP A N 1
ATOM 1445 C CA . ASP A 1 187 ? 28.676 -15.093 -42.436 1.00 43.44 187 ASP A CA 1
ATOM 1446 C C . ASP A 1 187 ? 28.111 -16.187 -43.361 1.00 43.44 187 ASP A C 1
ATOM 1448 O O . ASP A 1 187 ? 28.840 -17.092 -43.758 1.00 43.44 187 ASP A O 1
ATOM 1452 N N . ASP A 1 188 ? 26.823 -16.127 -43.702 1.00 35.72 188 ASP A N 1
ATOM 1453 C CA . ASP A 1 188 ? 26.256 -16.946 -44.775 1.00 35.72 188 ASP A CA 1
ATOM 1454 C C . ASP A 1 188 ? 25.311 -16.109 -45.650 1.00 35.72 188 ASP A C 1
ATOM 1456 O O . ASP A 1 188 ? 24.116 -15.937 -45.393 1.00 35.72 188 ASP A O 1
ATOM 1460 N N . ASP A 1 189 ? 25.887 -15.608 -46.746 1.00 40.12 189 ASP A N 1
ATOM 1461 C CA . ASP A 1 189 ? 25.182 -15.399 -48.005 1.00 40.12 189 ASP A CA 1
ATOM 1462 C C . ASP A 1 189 ? 24.477 -16.712 -48.375 1.00 40.12 189 ASP A C 1
ATOM 1464 O O . ASP A 1 189 ? 25.122 -17.632 -48.874 1.00 40.12 189 ASP A O 1
ATOM 1468 N N . ASN A 1 190 ? 23.160 -16.819 -48.180 1.00 33.06 190 ASN A N 1
ATOM 1469 C CA . ASN A 1 190 ? 22.327 -17.624 -49.072 1.00 33.06 190 ASN A CA 1
ATOM 1470 C C . ASN A 1 190 ? 20.847 -17.237 -49.027 1.00 33.06 190 ASN A C 1
ATOM 1472 O O . ASN A 1 190 ? 20.105 -17.446 -48.067 1.00 33.06 190 ASN A O 1
ATOM 1476 N N . ASP A 1 191 ? 20.448 -16.702 -50.169 1.00 32.94 191 ASP A N 1
ATOM 1477 C CA . ASP A 1 191 ? 19.097 -16.498 -50.645 1.00 32.94 191 ASP A CA 1
ATOM 1478 C C . ASP A 1 191 ? 18.319 -17.836 -50.720 1.00 32.94 191 ASP A C 1
ATOM 1480 O O . ASP A 1 191 ? 18.894 -18.900 -50.954 1.00 32.94 191 ASP A O 1
ATOM 1484 N N . ALA A 1 192 ? 16.989 -17.746 -50.622 1.00 30.55 192 ALA A N 1
ATOM 1485 C CA . ALA A 1 192 ? 15.981 -18.800 -50.834 1.00 30.55 192 ALA A CA 1
ATOM 1486 C C . ALA A 1 192 ? 15.696 -19.824 -49.705 1.00 30.55 192 ALA A C 1
ATOM 1488 O O . ALA A 1 192 ? 16.310 -20.879 -49.604 1.00 30.55 192 ALA A O 1
ATOM 1489 N N . ALA A 1 193 ? 14.571 -19.631 -49.000 1.00 30.23 193 ALA A N 1
ATOM 1490 C CA . ALA A 1 193 ? 13.344 -20.418 -49.230 1.00 30.23 193 ALA A CA 1
ATOM 1491 C C . ALA A 1 193 ? 12.296 -20.193 -48.122 1.00 30.23 193 ALA A C 1
ATOM 1493 O O . ALA A 1 193 ? 12.264 -20.849 -47.085 1.00 30.23 193 ALA A O 1
ATOM 1494 N N . MET A 1 194 ? 11.344 -19.316 -48.424 1.00 32.41 194 MET A N 1
ATOM 1495 C CA . MET A 1 1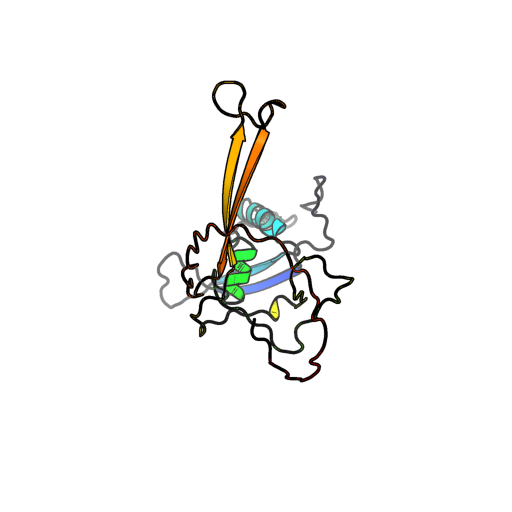94 ? 10.028 -19.257 -47.797 1.00 32.41 194 MET A CA 1
ATOM 1496 C C . MET A 1 194 ? 9.276 -20.572 -48.060 1.00 32.41 194 MET A C 1
ATOM 1498 O O . MET A 1 194 ? 8.997 -20.882 -49.219 1.00 32.41 194 MET A O 1
ATOM 1502 N N . LYS A 1 195 ? 8.909 -21.338 -47.020 1.00 31.36 195 LYS A N 1
ATOM 1503 C CA . LYS A 1 195 ? 7.817 -22.325 -47.109 1.00 31.36 195 LYS A CA 1
ATOM 1504 C C . LYS A 1 195 ? 7.181 -22.648 -45.753 1.00 31.36 195 LYS A C 1
ATOM 1506 O O . LYS A 1 195 ? 7.792 -23.217 -44.859 1.00 31.36 195 LYS A O 1
ATOM 1511 N N . MET A 1 196 ? 5.906 -22.276 -45.700 1.00 31.62 196 MET A N 1
ATOM 1512 C CA . MET A 1 196 ? 4.832 -22.641 -44.780 1.00 31.62 196 MET A CA 1
ATOM 1513 C C . MET A 1 196 ? 4.938 -24.040 -44.158 1.00 31.62 196 MET A C 1
ATOM 1515 O O . MET A 1 196 ? 5.063 -25.022 -44.890 1.00 31.62 196 MET A O 1
ATOM 1519 N N . LYS A 1 197 ? 4.699 -24.115 -42.843 1.00 29.06 197 LYS A N 1
ATOM 1520 C CA . LYS A 1 197 ? 3.927 -25.191 -42.200 1.00 29.06 197 LYS A CA 1
ATOM 1521 C C . LYS A 1 197 ? 3.129 -24.619 -41.028 1.00 29.06 197 LYS A C 1
ATOM 1523 O O . LYS A 1 197 ? 3.599 -24.594 -39.897 1.00 29.06 197 LYS A O 1
ATOM 1528 N N . ASP A 1 198 ? 1.927 -24.159 -41.352 1.00 29.39 198 ASP A N 1
ATOM 1529 C CA . ASP A 1 198 ? 0.802 -24.204 -40.427 1.00 29.39 198 ASP A CA 1
ATOM 1530 C C . ASP A 1 198 ? 0.270 -25.645 -40.343 1.00 29.39 198 ASP A C 1
ATOM 1532 O O . ASP A 1 198 ? 0.411 -26.430 -41.282 1.00 29.39 198 ASP A O 1
ATOM 1536 N N . GLU A 1 199 ? -0.398 -25.906 -39.220 1.00 29.98 199 GLU A N 1
ATOM 1537 C CA . GLU A 1 199 ? -1.354 -26.979 -38.917 1.00 29.98 199 GLU A CA 1
ATOM 1538 C C . GLU A 1 199 ? -0.922 -28.136 -37.994 1.00 29.98 199 GLU A C 1
ATOM 1540 O O . GLU A 1 199 ? -0.024 -28.930 -38.263 1.00 29.98 199 GLU A O 1
ATOM 1545 N N . ASN A 1 200 ? -1.767 -28.263 -36.959 1.00 27.92 200 ASN A N 1
ATOM 1546 C CA . ASN A 1 200 ? -2.066 -29.394 -36.082 1.00 27.92 200 ASN A CA 1
ATOM 1547 C C . ASN A 1 200 ? -1.159 -29.642 -34.868 1.00 27.92 200 ASN A C 1
ATOM 1549 O O . ASN A 1 200 ? -0.215 -30.419 -34.935 1.00 27.92 200 ASN A O 1
ATOM 1553 N N . ASN A 1 201 ? -1.616 -29.206 -33.684 1.00 28.92 201 ASN A N 1
ATOM 1554 C CA . ASN A 1 201 ? -2.372 -30.155 -32.860 1.00 28.92 201 ASN A CA 1
ATOM 1555 C C . ASN A 1 201 ? -3.276 -29.490 -31.809 1.00 28.92 201 ASN A C 1
ATOM 1557 O O . ASN A 1 201 ? -2.913 -28.518 -31.152 1.00 28.92 201 ASN A O 1
ATOM 1561 N N . ASN A 1 202 ? -4.460 -30.072 -31.671 1.00 29.50 202 ASN A N 1
ATOM 1562 C CA . ASN A 1 202 ? -5.567 -29.666 -30.821 1.00 29.50 202 ASN A CA 1
ATOM 1563 C C . ASN A 1 202 ? -5.571 -30.518 -29.532 1.00 29.50 202 ASN A C 1
ATOM 1565 O O . ASN A 1 202 ? -5.168 -31.678 -29.569 1.00 29.50 202 ASN A O 1
ATOM 1569 N N . ASN A 1 203 ? -6.140 -29.969 -28.453 1.00 28.62 203 ASN A N 1
ATOM 1570 C CA . ASN A 1 203 ? -6.600 -30.629 -27.214 1.00 28.62 203 ASN A CA 1
ATOM 1571 C C . ASN A 1 203 ? -5.569 -31.240 -26.236 1.00 28.62 203 ASN A C 1
ATOM 1573 O O . ASN A 1 203 ? -5.022 -32.311 -26.474 1.00 28.62 203 ASN A O 1
ATOM 1577 N N . ASN A 1 204 ? -5.501 -30.704 -25.007 1.00 29.59 204 ASN A N 1
ATOM 1578 C CA . ASN A 1 204 ? -6.250 -31.291 -23.882 1.00 29.59 204 ASN A CA 1
ATOM 1579 C C . ASN A 1 204 ? -6.149 -30.492 -22.569 1.00 29.59 204 ASN A C 1
ATOM 1581 O O . ASN A 1 204 ? -5.147 -29.859 -22.258 1.00 29.59 204 ASN A O 1
ATOM 1585 N N . ASN A 1 205 ? -7.242 -30.584 -21.811 1.00 31.23 205 ASN A N 1
ATOM 1586 C CA . ASN A 1 205 ? -7.498 -30.028 -20.486 1.00 31.23 205 ASN A CA 1
ATOM 1587 C C . ASN A 1 205 ? -6.390 -30.308 -19.458 1.00 31.23 205 ASN A C 1
ATOM 1589 O O . ASN A 1 205 ? -5.934 -31.443 -19.348 1.00 31.23 205 ASN A O 1
ATOM 1593 N N . ASN A 1 206 ? -6.132 -29.343 -18.570 1.00 31.00 206 ASN A N 1
ATOM 1594 C CA . ASN A 1 206 ? -6.210 -29.640 -17.141 1.00 31.00 206 ASN A CA 1
ATOM 1595 C C . ASN A 1 206 ? -6.386 -28.388 -16.274 1.00 31.00 206 ASN A C 1
ATOM 1597 O O . ASN A 1 206 ? -5.687 -27.389 -16.404 1.00 31.00 206 ASN A O 1
ATOM 1601 N N . SER A 1 207 ? -7.350 -28.506 -15.370 1.00 36.41 207 SER A N 1
ATOM 1602 C CA . SER A 1 207 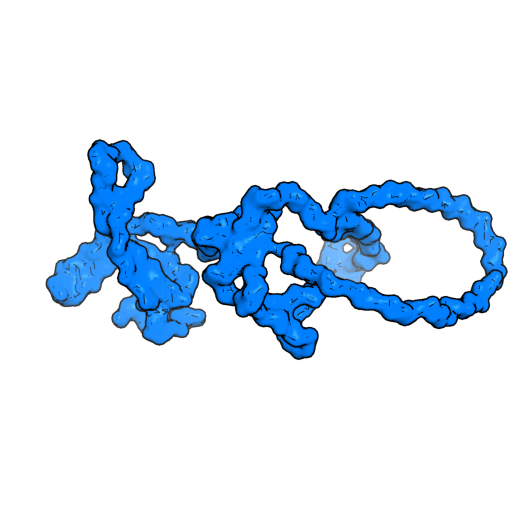? -7.607 -27.661 -14.213 1.00 36.41 207 SER A CA 1
ATOM 1603 C C . SER A 1 207 ? -6.401 -27.610 -13.275 1.00 36.41 207 SER A C 1
ATOM 1605 O O . SER A 1 207 ? -5.955 -28.650 -12.790 1.00 36.41 207 SER A O 1
ATOM 1607 N N . SER A 1 208 ? -5.946 -26.406 -12.944 1.00 32.53 208 SER A N 1
ATOM 1608 C CA . SER A 1 208 ? -5.006 -26.157 -11.853 1.00 32.53 208 SER A CA 1
ATOM 1609 C C . SER A 1 208 ? -5.513 -25.000 -10.993 1.00 32.53 208 SER A C 1
ATOM 1611 O O . SER A 1 208 ? -5.843 -23.917 -11.476 1.00 32.53 208 SER A O 1
ATOM 1613 N N . ASN A 1 209 ? -5.624 -25.280 -9.694 1.00 32.88 209 ASN A N 1
ATOM 1614 C CA . ASN A 1 209 ? -5.879 -24.304 -8.645 1.00 32.88 209 ASN A CA 1
ATOM 1615 C C . ASN A 1 209 ? -4.822 -23.199 -8.718 1.00 32.88 209 ASN A C 1
ATOM 1617 O O . ASN A 1 209 ? -3.639 -23.462 -8.519 1.00 32.88 209 ASN A O 1
ATOM 1621 N N . GLY A 1 210 ? -5.261 -21.973 -8.992 1.00 28.62 210 GLY A N 1
ATOM 1622 C CA . GLY A 1 210 ? -4.404 -20.798 -8.944 1.00 28.62 210 GLY A CA 1
ATOM 1623 C C . GLY A 1 210 ? -4.163 -20.379 -7.500 1.00 28.62 210 GLY A C 1
ATOM 1624 O O . GLY A 1 210 ? -5.028 -19.759 -6.884 1.00 28.62 210 GLY A O 1
ATOM 1625 N N . VAL A 1 211 ? -2.989 -20.719 -6.978 1.00 32.31 211 VAL A N 1
ATOM 1626 C CA . VAL A 1 211 ? -2.288 -19.857 -6.024 1.00 32.31 211 VAL A CA 1
ATOM 1627 C C . VAL A 1 211 ? -1.478 -18.892 -6.888 1.00 32.31 211 VAL A C 1
ATOM 1629 O O . VAL A 1 211 ? -0.764 -19.340 -7.785 1.00 32.31 211 VAL A O 1
ATOM 1632 N N . VAL A 1 212 ? -1.682 -17.591 -6.693 1.00 36.44 212 VAL A N 1
ATOM 1633 C CA . VAL A 1 212 ? -1.001 -16.499 -7.407 1.00 36.44 212 VAL A CA 1
ATOM 1634 C C . VAL A 1 212 ? -0.292 -15.638 -6.386 1.00 36.44 212 VAL A C 1
ATOM 1636 O O . VAL A 1 212 ? -0.899 -15.426 -5.315 1.00 36.44 212 VAL A O 1
#

Sequence (212 aa):
RLLSSESSKTKCDEYITRVVALERRSIWGYHFDGATSTVLKIYTALPSLVATSRRLIIEGITLSSPSQTLRSQTYESNLTFVLRYMIDRSIVGAGWISVDGGKYKVVPPHKQSSHCTLEMVARCDSVQGVASMDEIAPLRVLSFDIECMCCDGFPQADKRKDSVIQISNVCYVQGSEHSSRDDDDGDDDNDAAMKMKDENNNNNNNSSNGVV

Secondary structure (DSSP, 8-state):
--S-SS--TT--S-SEEEEEEEEE--SSS--GGG--EEEEEEEESSTHHHHHHHHHHHH-EEEETTEEEE----SSTTS-HHHHHHHHTT--TT-EEEE-TTSEEEPPGGG--SS-S--EEE-GGGEEEESS--PPP--EEEEEEEEEE-SSSS--TT-TT-EEEEEEEEEEETT-------------------------------------

Solvent-accessible surface area (backbone atoms only — not comparable to full-atom values): 14484 Å² total; per-residue (Å²): 138,91,80,83,84,67,100,58,105,73,84,62,99,55,62,66,74,47,77,44,84,40,80,40,68,73,87,78,71,89,68,75,91,75,66,63,45,83,40,78,50,73,39,54,65,45,74,78,46,42,55,55,53,51,49,41,35,56,79,36,44,74,42,91,75,71,84,43,69,50,63,48,89,83,75,78,61,84,57,54,67,68,58,51,50,25,62,77,33,61,40,57,88,98,50,44,49,48,65,60,90,86,54,55,42,77,54,56,79,96,69,52,92,66,92,61,96,75,50,72,54,59,53,81,92,46,48,35,35,43,88,88,61,86,78,78,73,75,45,78,48,78,48,74,50,76,41,68,50,50,86,68,85,75,73,43,92,83,43,88,78,29,41,80,76,45,77,49,77,50,76,49,47,54,89,58,80,78,72,73,73,77,82,74,86,67,92,67,96,74,85,90,80,93,75,89,83,83,87,86,87,81,90,82,90,80,92,73,89,82,84,104

pLDDT: mean 80.96, std 23.21, range [27.92, 98.31]

Radius of gyration: 29.45 Å; Cα contacts (8 Å, |Δi|>4): 203; chains: 1; bounding box: 51×57×88 Å